Protein AF-A0A7X7PBN6-F1 (afdb_monomer_lite)

Structure (mmCIF, N/CA/C/O backbone):
data_AF-A0A7X7PBN6-F1
#
_entry.id   AF-A0A7X7PBN6-F1
#
loop_
_atom_site.group_PDB
_atom_site.id
_atom_site.type_symbol
_atom_site.label_atom_id
_atom_site.label_alt_id
_atom_site.label_comp_id
_atom_site.label_asym_id
_atom_site.label_entity_id
_atom_site.label_seq_id
_atom_site.pdbx_PDB_ins_code
_atom_site.Cartn_x
_atom_site.Cartn_y
_atom_site.Cartn_z
_atom_site.occupancy
_atom_site.B_iso_or_equiv
_atom_site.auth_seq_id
_atom_site.auth_comp_id
_atom_site.auth_asym_id
_atom_site.auth_atom_id
_atom_site.pdbx_PDB_model_num
ATOM 1 N N . MET A 1 1 ? 7.688 -20.238 -29.592 1.00 56.69 1 MET A N 1
ATOM 2 C CA . MET A 1 1 ? 7.216 -19.720 -28.289 1.00 56.69 1 MET A CA 1
ATOM 3 C C . MET A 1 1 ? 8.358 -18.923 -27.666 1.00 56.69 1 MET A C 1
ATOM 5 O O . MET A 1 1 ? 9.412 -19.496 -27.412 1.00 56.69 1 MET A O 1
ATOM 9 N N . TYR A 1 2 ? 8.212 -17.604 -27.528 1.00 58.00 2 TYR A N 1
ATOM 10 C CA . TYR A 1 2 ? 9.258 -16.719 -27.004 1.00 58.00 2 TYR A CA 1
ATOM 11 C C . TYR A 1 2 ? 9.464 -16.986 -25.501 1.00 58.00 2 TYR A C 1
ATOM 13 O O . TYR A 1 2 ? 8.771 -16.410 -24.676 1.00 58.00 2 TYR A O 1
ATOM 21 N N . ARG A 1 3 ? 10.365 -17.898 -25.114 1.00 55.12 3 ARG A N 1
ATOM 22 C CA . ARG A 1 3 ? 10.609 -18.212 -23.691 1.00 55.12 3 ARG A CA 1
ATOM 23 C C . ARG A 1 3 ? 11.838 -17.472 -23.164 1.00 55.12 3 ARG A C 1
ATOM 25 O O . ARG A 1 3 ? 12.965 -17.792 -23.542 1.00 55.12 3 ARG A O 1
ATOM 32 N N . GLY A 1 4 ? 11.616 -16.464 -22.323 1.00 57.72 4 GLY A N 1
ATOM 33 C CA . GLY A 1 4 ? 12.654 -15.743 -21.578 1.00 57.72 4 GLY A CA 1
ATOM 34 C C . GLY A 1 4 ? 12.872 -16.306 -20.168 1.00 57.72 4 GLY A C 1
ATOM 35 O O . GLY A 1 4 ? 12.091 -17.133 -19.700 1.00 57.72 4 GLY A O 1
ATOM 36 N N . THR A 1 5 ? 13.930 -15.875 -19.479 1.00 57.75 5 THR A N 1
ATOM 37 C CA . THR A 1 5 ? 14.153 -16.210 -18.062 1.00 57.75 5 THR A CA 1
ATOM 38 C C . THR A 1 5 ? 13.205 -15.398 -17.176 1.00 57.75 5 THR A C 1
ATOM 40 O O . THR A 1 5 ? 13.034 -14.195 -17.369 1.00 57.75 5 THR A O 1
ATOM 43 N N . GLY A 1 6 ? 12.543 -16.058 -16.219 1.00 65.00 6 GLY A N 1
ATOM 44 C CA . GLY A 1 6 ? 11.626 -15.394 -15.281 1.00 65.00 6 GLY A CA 1
ATOM 45 C C . GLY A 1 6 ? 10.444 -14.664 -15.939 1.00 65.00 6 GLY A C 1
ATOM 46 O O . GLY A 1 6 ? 9.984 -13.661 -15.403 1.00 65.00 6 GLY A O 1
ATOM 47 N N . GLY A 1 7 ? 9.998 -15.110 -17.121 1.00 82.75 7 GLY A N 1
ATOM 48 C CA . GLY A 1 7 ? 8.877 -14.506 -17.857 1.00 82.75 7 GLY A CA 1
ATOM 49 C C . GLY A 1 7 ? 9.213 -13.226 -18.638 1.00 82.75 7 GLY A C 1
ATOM 50 O O . GLY A 1 7 ? 8.333 -12.662 -19.284 1.00 82.75 7 GLY A O 1
ATOM 51 N N . ILE A 1 8 ? 10.473 -12.766 -18.627 1.00 91.81 8 ILE A N 1
ATOM 52 C CA . ILE A 1 8 ? 10.907 -11.560 -19.351 1.00 91.81 8 ILE A CA 1
ATOM 53 C C . ILE A 1 8 ? 11.675 -11.945 -20.614 1.00 91.81 8 ILE A C 1
ATOM 55 O O . ILE A 1 8 ? 12.731 -12.573 -20.565 1.00 91.81 8 ILE A O 1
ATOM 59 N N . ILE A 1 9 ? 11.187 -11.486 -21.760 1.00 92.75 9 ILE A N 1
ATOM 60 C CA . ILE A 1 9 ? 11.843 -11.588 -23.061 1.00 92.75 9 ILE A CA 1
ATOM 61 C C . ILE A 1 9 ? 12.587 -10.279 -23.319 1.00 92.75 9 ILE A C 1
ATOM 63 O O . ILE A 1 9 ? 11.978 -9.235 -23.577 1.00 92.75 9 ILE A O 1
ATOM 67 N N . ARG A 1 10 ? 13.918 -10.311 -23.261 1.00 92.19 10 ARG A N 1
ATOM 68 C CA . ARG A 1 10 ? 14.738 -9.140 -23.593 1.00 92.19 10 ARG A CA 1
ATOM 69 C C . ARG A 1 10 ? 15.002 -9.077 -25.082 1.00 92.19 10 ARG A C 1
ATOM 71 O O . ARG A 1 10 ? 15.259 -10.093 -25.723 1.00 92.19 10 ARG A O 1
ATOM 78 N N . ARG A 1 11 ? 15.022 -7.857 -25.615 1.00 93.31 11 ARG A N 1
ATOM 79 C CA . ARG A 1 11 ? 15.401 -7.595 -27.004 1.00 93.31 11 ARG A CA 1
ATOM 80 C C . ARG A 1 11 ? 16.789 -8.160 -27.306 1.00 93.31 11 ARG A C 1
ATOM 82 O O . ARG A 1 11 ? 16.927 -8.855 -28.297 1.00 93.31 11 ARG A O 1
ATOM 89 N N . CYS A 1 12 ? 17.789 -7.908 -26.458 1.00 91.69 12 CYS A N 1
ATOM 90 C CA . CYS A 1 12 ? 19.149 -8.420 -26.671 1.00 91.69 12 CYS A CA 1
ATOM 91 C C . CYS A 1 12 ? 19.186 -9.951 -26.786 1.00 91.69 12 CYS A C 1
ATOM 93 O O . CYS A 1 12 ? 19.776 -10.472 -27.727 1.00 91.69 12 CYS A O 1
ATOM 95 N N . ASP A 1 13 ? 18.484 -10.655 -25.898 1.00 91.50 13 ASP A N 1
ATOM 96 C CA . ASP A 1 13 ? 18.474 -12.120 -25.865 1.00 91.50 13 ASP A CA 1
ATOM 97 C C . ASP A 1 13 ? 17.686 -12.700 -27.044 1.00 91.50 13 ASP A C 1
ATOM 99 O O . ASP A 1 13 ? 18.065 -13.720 -27.612 1.00 91.50 13 ASP A O 1
ATOM 103 N N . ALA A 1 14 ? 16.595 -12.040 -27.443 1.00 92.06 14 ALA A N 1
ATOM 104 C CA . ALA A 1 14 ? 15.832 -12.420 -28.625 1.00 92.06 14 ALA A CA 1
ATOM 105 C C . ALA A 1 14 ? 16.664 -12.249 -29.906 1.00 92.06 14 ALA A C 1
ATOM 107 O O . ALA A 1 14 ? 16.711 -13.168 -30.721 1.00 92.06 14 ALA A O 1
ATOM 108 N N . LEU A 1 15 ? 17.374 -11.124 -30.049 1.00 94.19 15 LEU A N 1
ATOM 109 C CA . LEU A 1 15 ? 18.275 -10.893 -31.182 1.00 94.19 15 LEU A CA 1
ATOM 110 C C . LEU A 1 15 ? 19.411 -11.923 -31.219 1.00 94.19 15 LEU A C 1
ATOM 112 O O . LEU A 1 15 ? 19.692 -12.490 -32.271 1.00 94.19 15 LEU A O 1
ATOM 116 N N . ALA A 1 16 ? 20.013 -12.230 -30.066 1.00 92.88 16 ALA A N 1
ATOM 117 C CA . ALA A 1 16 ? 21.055 -13.253 -29.957 1.00 92.88 16 ALA A CA 1
ATOM 118 C C . ALA A 1 16 ? 20.558 -14.663 -30.332 1.00 92.88 16 ALA A C 1
ATOM 120 O O . ALA A 1 16 ? 21.345 -15.509 -30.745 1.00 92.88 16 ALA A O 1
ATOM 121 N N . ARG A 1 17 ? 19.248 -14.914 -30.221 1.00 92.38 17 ARG A N 1
ATOM 122 C CA . ARG A 1 17 ? 18.588 -16.168 -30.620 1.00 92.38 17 ARG A CA 1
ATOM 123 C C . ARG A 1 17 ? 18.069 -16.160 -32.063 1.00 92.38 17 ARG A C 1
ATOM 125 O O . ARG A 1 17 ? 17.370 -17.093 -32.447 1.00 92.38 17 ARG A O 1
ATOM 132 N N . GLY A 1 18 ? 18.389 -15.133 -32.852 1.00 93.62 18 GLY A N 1
ATOM 133 C CA . GLY A 1 18 ? 18.052 -15.053 -34.275 1.00 93.62 18 GLY A CA 1
ATOM 134 C C . GLY A 1 18 ? 16.695 -14.424 -34.593 1.00 93.62 18 GLY A C 1
ATOM 135 O O . GLY A 1 18 ? 16.330 -14.362 -35.763 1.00 93.62 18 GLY A O 1
ATOM 136 N N . TYR A 1 19 ? 15.961 -13.920 -33.596 1.00 93.75 19 TYR A N 1
ATOM 137 C CA . TYR A 1 19 ? 14.786 -13.088 -33.864 1.00 93.75 19 TYR A CA 1
ATOM 138 C C . TYR A 1 19 ? 15.218 -11.698 -34.335 1.00 93.75 19 TYR A C 1
ATOM 140 O O . TYR A 1 19 ? 16.240 -11.170 -33.911 1.00 93.75 19 TYR A O 1
ATOM 148 N N . SER A 1 20 ? 14.408 -11.067 -35.173 1.00 95.12 20 SER A N 1
ATOM 149 C CA . SER A 1 20 ? 14.596 -9.700 -35.654 1.00 95.12 20 SER A CA 1
ATOM 150 C C . SER A 1 20 ? 13.713 -8.695 -34.912 1.00 95.12 20 SER A C 1
ATOM 152 O O . SER A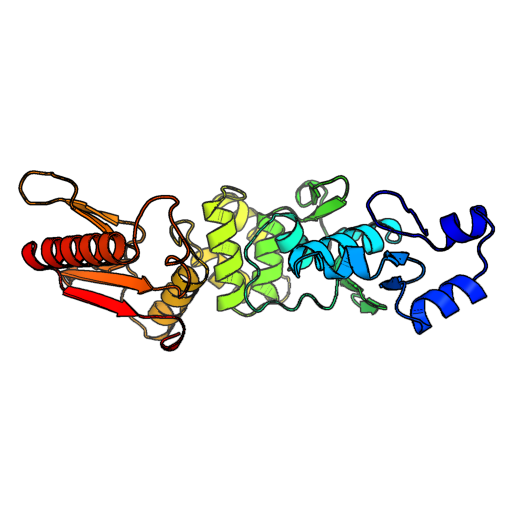 1 20 ? 12.646 -9.022 -34.386 1.00 95.12 20 SER A O 1
ATOM 154 N N . ASP A 1 21 ? 14.096 -7.417 -34.947 1.00 94.94 21 ASP A N 1
ATOM 155 C CA . ASP A 1 21 ? 13.243 -6.330 -34.451 1.00 94.94 21 ASP A CA 1
ATOM 156 C C . ASP A 1 21 ? 11.874 -6.302 -35.135 1.00 94.94 21 ASP A C 1
ATOM 158 O O . ASP A 1 21 ? 10.861 -6.049 -34.484 1.00 94.94 21 ASP A O 1
ATOM 162 N N . LYS A 1 22 ? 11.817 -6.607 -36.439 1.00 96.12 22 LYS A N 1
ATOM 163 C CA . LYS A 1 22 ? 10.559 -6.677 -37.196 1.00 96.12 22 LYS A CA 1
ATOM 164 C C . LYS A 1 22 ? 9.619 -7.737 -36.627 1.00 96.12 22 LYS A C 1
ATOM 166 O O . LYS A 1 22 ? 8.421 -7.481 -36.525 1.00 96.12 22 LYS A O 1
ATOM 171 N N . GLU A 1 23 ? 10.143 -8.893 -36.226 1.00 95.00 23 GLU A N 1
ATOM 172 C CA . GLU A 1 23 ? 9.350 -9.953 -35.598 1.00 95.00 23 GLU A CA 1
ATOM 173 C C . GLU A 1 23 ? 8.871 -9.558 -34.204 1.00 95.00 23 GLU A C 1
ATOM 175 O O . GLU A 1 23 ? 7.698 -9.761 -33.903 1.00 95.00 23 GLU A O 1
ATOM 180 N N . LEU A 1 24 ? 9.717 -8.923 -33.385 1.00 93.88 24 LEU A N 1
ATOM 181 C CA . LEU A 1 24 ? 9.309 -8.419 -32.067 1.00 93.88 24 LEU A CA 1
ATOM 182 C C . LEU A 1 24 ? 8.232 -7.329 -32.188 1.00 93.88 24 LEU A C 1
ATOM 184 O O . LEU A 1 24 ? 7.243 -7.334 -31.454 1.00 93.88 24 LEU A O 1
ATOM 188 N N . HIS A 1 25 ? 8.382 -6.410 -33.145 1.00 94.12 25 HIS A N 1
ATOM 189 C CA . HIS A 1 25 ? 7.376 -5.393 -33.443 1.00 94.12 25 HIS A CA 1
ATOM 190 C C . HIS A 1 25 ? 6.074 -6.000 -33.973 1.00 94.12 25 HIS A C 1
ATOM 192 O O . HIS A 1 25 ? 4.995 -5.536 -33.598 1.00 94.12 25 HIS A O 1
ATOM 198 N N . ARG A 1 26 ? 6.152 -7.033 -34.825 1.00 95.88 26 ARG A N 1
ATOM 199 C CA . ARG A 1 26 ? 4.978 -7.771 -35.306 1.00 95.88 26 ARG A CA 1
ATOM 200 C C . ARG A 1 26 ? 4.259 -8.458 -34.149 1.00 95.88 26 ARG A C 1
ATOM 202 O O . ARG A 1 26 ? 3.072 -8.217 -33.991 1.00 95.88 26 ARG A O 1
ATOM 209 N N . ALA A 1 27 ? 4.974 -9.211 -33.316 1.00 94.19 27 ALA A N 1
ATOM 210 C CA . ALA A 1 27 ? 4.411 -9.914 -32.164 1.00 94.19 27 ALA A CA 1
ATOM 211 C C . ALA A 1 27 ? 3.712 -8.950 -31.186 1.00 94.19 27 ALA A C 1
ATOM 213 O O . ALA A 1 27 ? 2.623 -9.231 -30.703 1.00 94.19 27 ALA A O 1
ATOM 214 N N . ARG A 1 28 ? 4.265 -7.748 -30.968 1.00 95.00 28 ARG A N 1
ATOM 215 C CA . ARG A 1 28 ? 3.579 -6.698 -30.194 1.00 95.00 28 ARG A CA 1
ATOM 216 C C . ARG A 1 28 ? 2.313 -6.170 -30.860 1.00 95.00 28 ARG A C 1
ATOM 218 O O . ARG A 1 28 ? 1.327 -5.942 -30.172 1.00 95.00 28 ARG A O 1
ATOM 225 N N . ARG A 1 29 ? 2.339 -5.925 -32.176 1.00 95.44 29 ARG A N 1
ATOM 226 C CA . ARG A 1 29 ? 1.152 -5.454 -32.914 1.00 95.44 29 ARG A CA 1
ATOM 227 C C . ARG A 1 29 ? 0.043 -6.500 -32.957 1.00 95.44 29 ARG A C 1
ATOM 229 O O . ARG A 1 29 ? -1.119 -6.122 -32.924 1.00 95.44 29 ARG A O 1
ATOM 236 N N . CYS A 1 30 ? 0.406 -7.776 -33.046 1.00 95.56 30 CYS A N 1
ATOM 237 C CA . CYS A 1 30 ? -0.530 -8.897 -33.048 1.00 95.56 30 CYS A CA 1
ATOM 238 C C . CYS A 1 30 ? -1.054 -9.244 -31.647 1.00 95.56 30 CYS A C 1
ATOM 240 O O . CYS A 1 30 ? -1.988 -10.025 -31.545 1.00 95.56 30 CYS A O 1
ATOM 242 N N . GLY A 1 31 ? -0.495 -8.646 -30.590 1.00 93.62 31 GLY A N 1
ATOM 243 C CA . GLY A 1 31 ? -0.926 -8.881 -29.214 1.00 93.62 31 GLY A CA 1
ATOM 244 C C . GLY A 1 31 ? -0.251 -10.069 -28.531 1.00 93.62 31 GLY A C 1
ATOM 245 O O . GLY A 1 31 ? -0.569 -10.325 -27.384 1.00 93.62 31 GLY A O 1
ATOM 246 N N . ASP A 1 32 ? 0.716 -10.740 -29.164 1.00 94.50 32 ASP A N 1
ATOM 247 C CA . ASP A 1 32 ? 1.442 -11.875 -28.570 1.00 94.50 32 ASP A CA 1
ATOM 248 C C . ASP A 1 32 ? 2.423 -11.434 -27.470 1.00 94.50 32 ASP A C 1
ATOM 250 O O . ASP A 1 32 ? 2.772 -12.208 -26.576 1.00 94.50 32 ASP A O 1
ATOM 254 N N . LEU A 1 33 ? 2.911 -10.189 -27.552 1.00 95.50 33 LEU A N 1
ATOM 255 C CA . LEU A 1 33 ? 3.860 -9.605 -26.603 1.00 95.50 33 LEU A CA 1
ATOM 256 C C . LEU A 1 33 ? 3.365 -8.280 -26.026 1.00 95.50 33 LEU A C 1
ATOM 258 O O . LEU A 1 33 ? 3.019 -7.350 -26.758 1.00 95.50 33 LEU A O 1
ATOM 262 N N . VAL A 1 34 ? 3.490 -8.135 -24.708 1.00 94.94 34 VAL A N 1
ATOM 263 C CA . VAL A 1 34 ? 3.264 -6.877 -23.987 1.00 94.94 34 VAL A CA 1
ATOM 264 C C . VAL A 1 34 ? 4.602 -6.220 -23.655 1.00 94.94 34 VAL A C 1
ATOM 266 O O . VAL A 1 34 ? 5.571 -6.873 -23.272 1.00 94.94 34 VAL A O 1
ATOM 269 N N . SER A 1 35 ? 4.672 -4.894 -23.800 1.00 93.56 35 SER A N 1
ATOM 270 C CA . SER A 1 35 ? 5.858 -4.117 -23.429 1.00 93.56 35 SER A CA 1
ATOM 271 C C . SER A 1 35 ? 5.931 -3.904 -21.921 1.00 93.56 35 SER A C 1
ATOM 273 O O . SER A 1 35 ? 5.070 -3.243 -21.343 1.00 93.56 35 SER A O 1
ATOM 275 N N . LEU A 1 36 ? 7.025 -4.357 -21.311 1.00 92.62 36 LEU A N 1
ATOM 276 C CA . LEU A 1 36 ? 7.369 -4.055 -19.918 1.00 92.62 36 LEU A CA 1
ATOM 277 C C . LEU A 1 36 ? 8.173 -2.747 -19.803 1.00 92.62 36 LEU A C 1
ATOM 279 O O . LEU A 1 36 ? 8.193 -2.110 -18.756 1.00 92.62 36 LEU A O 1
ATOM 283 N N . GLY A 1 37 ? 8.812 -2.326 -20.898 1.00 89.06 37 GLY A N 1
ATOM 284 C CA . GLY A 1 37 ? 9.598 -1.099 -21.027 1.00 89.06 37 GLY A CA 1
ATOM 285 C C . GLY A 1 37 ? 10.589 -1.210 -22.195 1.00 89.06 37 GLY A C 1
ATOM 286 O O . GLY A 1 37 ? 10.572 -2.217 -22.903 1.00 89.06 37 GLY A O 1
ATOM 287 N N . PRO A 1 38 ? 11.468 -0.217 -22.408 1.00 87.06 38 PRO A N 1
ATOM 288 C CA . PRO A 1 38 ? 12.459 -0.223 -23.489 1.00 87.06 38 PRO A CA 1
ATOM 289 C C . PRO A 1 38 ? 13.230 -1.548 -23.664 1.00 87.06 38 PRO A C 1
ATOM 291 O O . PRO A 1 38 ? 14.094 -1.908 -22.867 1.00 87.06 38 PRO A O 1
ATOM 294 N N . GLY A 1 39 ? 12.927 -2.294 -24.727 1.00 90.56 39 GLY A N 1
ATOM 295 C CA . GLY A 1 39 ? 13.612 -3.553 -25.037 1.00 90.56 39 GLY A CA 1
ATOM 296 C C . GLY A 1 39 ? 13.316 -4.721 -24.086 1.00 90.56 39 GLY A C 1
ATOM 297 O O . GLY A 1 39 ? 14.081 -5.683 -24.087 1.00 90.56 39 GLY A O 1
ATOM 298 N N . ALA A 1 40 ? 12.241 -4.660 -23.296 1.00 93.38 40 ALA A N 1
ATOM 299 C CA . ALA A 1 40 ? 11.793 -5.752 -22.434 1.00 93.38 40 ALA A CA 1
ATOM 300 C C . ALA A 1 40 ? 10.305 -6.051 -22.657 1.00 93.38 40 ALA A C 1
ATOM 302 O O . ALA A 1 40 ? 9.465 -5.144 -22.642 1.00 93.38 40 ALA A O 1
ATOM 303 N N . TYR A 1 41 ? 9.992 -7.331 -22.834 1.00 94.94 41 TYR A N 1
ATOM 304 C CA . TYR A 1 41 ? 8.669 -7.825 -23.199 1.00 94.94 41 TYR A CA 1
ATOM 305 C C . TYR A 1 41 ? 8.259 -9.009 -22.321 1.00 94.94 41 TYR A C 1
ATOM 307 O O . TYR A 1 41 ? 9.114 -9.663 -21.731 1.00 94.94 41 TYR A O 1
ATOM 315 N N . ALA A 1 42 ? 6.965 -9.296 -22.267 1.00 95.62 42 ALA A N 1
ATOM 316 C CA . ALA A 1 42 ? 6.404 -10.536 -21.735 1.00 95.62 42 ALA A CA 1
ATOM 317 C C . ALA A 1 42 ? 5.447 -11.135 -22.767 1.00 95.62 42 ALA A C 1
ATOM 319 O O . ALA A 1 42 ? 4.888 -10.387 -23.575 1.00 95.62 42 ALA A O 1
ATOM 320 N N . ALA A 1 43 ? 5.250 -12.454 -22.732 1.00 94.75 43 ALA A N 1
ATOM 321 C CA . ALA A 1 43 ? 4.134 -13.073 -23.440 1.00 94.75 43 ALA A CA 1
ATOM 322 C C . ALA A 1 43 ? 2.817 -12.508 -22.890 1.00 94.75 43 ALA A C 1
ATOM 324 O O . ALA A 1 43 ? 2.686 -12.318 -21.680 1.00 94.75 43 ALA A O 1
ATOM 325 N N . ALA A 1 44 ? 1.879 -12.174 -23.772 1.00 94.44 44 ALA A N 1
ATOM 326 C CA . ALA A 1 44 ? 0.657 -11.489 -23.366 1.00 94.44 44 ALA A CA 1
ATOM 327 C C . ALA A 1 44 ? -0.230 -12.345 -22.460 1.00 94.44 44 ALA A C 1
ATOM 329 O O . ALA A 1 44 ? -0.712 -11.828 -21.457 1.00 94.44 44 ALA A O 1
ATOM 330 N N . ASP A 1 45 ? -0.362 -13.638 -22.757 1.00 93.00 45 ASP A N 1
ATOM 331 C CA . ASP A 1 45 ? -1.152 -14.572 -21.948 1.00 93.00 45 ASP A CA 1
ATOM 332 C C . ASP A 1 45 ? -0.573 -14.713 -20.535 1.00 93.00 45 ASP A C 1
ATOM 334 O O . ASP A 1 45 ? -1.290 -14.539 -19.551 1.00 93.00 45 ASP A O 1
ATOM 338 N N . ASP A 1 46 ? 0.745 -14.919 -20.426 1.00 93.44 46 ASP A N 1
ATOM 339 C CA . ASP A 1 46 ? 1.442 -14.998 -19.136 1.00 93.44 46 ASP A CA 1
ATOM 340 C C . ASP A 1 46 ? 1.289 -13.693 -18.342 1.00 93.44 46 ASP A C 1
ATOM 342 O O . ASP A 1 46 ? 1.112 -13.709 -17.128 1.00 93.44 46 ASP A O 1
ATOM 346 N N . PHE A 1 47 ? 1.353 -12.545 -19.024 1.00 94.38 47 PHE A N 1
ATOM 347 C CA . PHE A 1 47 ? 1.195 -11.237 -18.394 1.00 94.38 47 PHE A CA 1
ATOM 348 C C . PHE A 1 47 ? -0.239 -11.000 -17.907 1.00 94.38 47 PHE A C 1
ATOM 350 O O . PHE A 1 47 ? -0.436 -10.467 -16.818 1.00 94.38 47 PHE A O 1
ATOM 357 N N . ALA A 1 48 ? -1.232 -11.383 -18.709 1.00 93.94 48 ALA A N 1
ATOM 358 C CA . ALA A 1 48 ? -2.647 -11.221 -18.400 1.00 93.94 48 ALA A CA 1
ATOM 359 C C . ALA A 1 48 ? -3.120 -12.174 -17.293 1.00 93.94 48 ALA A C 1
ATOM 361 O O . ALA A 1 48 ? -4.043 -11.833 -16.559 1.00 93.94 48 ALA A O 1
ATOM 362 N N . ALA A 1 49 ? -2.471 -13.332 -17.145 1.00 94.31 49 ALA A N 1
ATOM 363 C CA . ALA A 1 49 ? -2.732 -14.274 -16.059 1.00 94.31 49 ALA A CA 1
ATOM 364 C C . ALA A 1 49 ? -2.271 -13.762 -14.679 1.00 94.31 49 ALA A C 1
ATOM 366 O O . ALA A 1 49 ? -2.682 -14.308 -13.656 1.00 94.31 49 ALA A O 1
ATOM 367 N N . LEU A 1 50 ? -1.420 -12.730 -14.632 1.00 94.75 50 LEU A N 1
ATOM 368 C CA . LEU A 1 50 ? -0.986 -12.098 -13.388 1.00 94.75 50 LEU A CA 1
ATOM 369 C C . LEU A 1 50 ? -2.010 -11.066 -12.911 1.00 94.75 50 LEU A C 1
ATOM 371 O O . LEU A 1 50 ? -2.546 -10.281 -13.699 1.00 94.75 50 LEU A O 1
ATOM 375 N N . ASP A 1 51 ? -2.181 -10.994 -11.595 1.00 94.38 51 ASP A N 1
ATOM 376 C CA . ASP A 1 51 ? -2.867 -9.883 -10.947 1.00 94.38 51 ASP A CA 1
ATOM 377 C C . ASP A 1 51 ? -2.092 -8.563 -11.124 1.00 94.38 51 ASP A C 1
ATOM 379 O O . ASP A 1 51 ? -0.942 -8.516 -11.581 1.00 94.38 51 ASP A O 1
ATOM 383 N N . THR A 1 52 ? -2.715 -7.447 -10.745 1.00 94.56 52 THR A N 1
ATOM 384 C CA . THR A 1 52 ? -2.117 -6.113 -10.898 1.00 94.56 52 THR A CA 1
ATOM 385 C C . THR A 1 52 ? -0.745 -6.010 -10.215 1.00 94.56 52 THR A C 1
ATOM 387 O O . THR A 1 52 ? 0.161 -5.354 -10.741 1.00 94.56 52 THR A O 1
ATOM 390 N N . TYR A 1 53 ? -0.555 -6.680 -9.074 1.00 95.81 53 TYR A N 1
ATOM 391 C CA . TYR A 1 53 ? 0.711 -6.673 -8.338 1.00 95.81 53 TYR A CA 1
ATOM 392 C C . TYR A 1 53 ? 1.776 -7.515 -9.044 1.00 95.81 53 TYR A C 1
ATOM 394 O O . TYR A 1 53 ? 2.895 -7.038 -9.228 1.00 95.81 53 TYR A O 1
ATOM 402 N N . GLY A 1 54 ? 1.445 -8.714 -9.522 1.00 95.62 54 GLY A N 1
ATOM 403 C CA . GLY A 1 54 ? 2.330 -9.562 -10.319 1.00 95.62 54 GLY A CA 1
ATOM 404 C C . GLY A 1 54 ? 2.775 -8.880 -11.612 1.00 95.62 54 GLY A C 1
ATOM 405 O O . GLY A 1 54 ? 3.972 -8.834 -11.914 1.00 95.62 54 GLY A O 1
ATOM 406 N N . GLN A 1 55 ? 1.843 -8.244 -12.323 1.00 95.75 55 GLN A N 1
ATOM 407 C CA . GLN A 1 55 ? 2.144 -7.422 -13.497 1.00 95.75 55 GLN A CA 1
ATOM 408 C C . GLN A 1 55 ? 3.124 -6.289 -13.167 1.00 95.75 55 GLN A C 1
ATOM 410 O O . GLN A 1 55 ? 4.061 -6.018 -13.928 1.00 95.75 55 GLN A O 1
ATOM 415 N N . HIS A 1 56 ? 2.929 -5.613 -12.032 1.00 97.00 56 HIS A N 1
ATOM 416 C CA . HIS A 1 56 ? 3.814 -4.540 -11.590 1.00 97.00 56 HIS A CA 1
ATOM 417 C C . HIS A 1 56 ? 5.203 -5.062 -11.187 1.00 97.00 56 HIS A C 1
ATOM 419 O O . HIS A 1 56 ? 6.205 -4.509 -11.641 1.00 97.00 56 HIS A O 1
ATOM 425 N N . ARG A 1 57 ? 5.295 -6.170 -10.438 1.00 96.62 57 ARG A N 1
ATOM 426 C CA . ARG A 1 57 ? 6.569 -6.833 -10.088 1.00 96.62 57 ARG A CA 1
ATOM 427 C C . ARG A 1 57 ? 7.362 -7.229 -11.332 1.00 96.62 57 ARG A C 1
ATOM 429 O O . ARG A 1 57 ? 8.577 -7.039 -11.382 1.00 96.62 57 ARG A O 1
ATOM 436 N N . LEU A 1 58 ? 6.688 -7.713 -12.375 1.00 94.94 58 LEU A N 1
ATOM 437 C CA . LEU A 1 58 ? 7.344 -8.060 -13.634 1.00 94.94 58 LEU A CA 1
ATOM 438 C C . LEU A 1 58 ? 7.909 -6.819 -14.353 1.00 94.94 58 LEU A C 1
ATOM 440 O O . LEU A 1 58 ? 9.032 -6.851 -14.864 1.00 94.94 58 LEU A O 1
ATOM 444 N N . ARG A 1 59 ? 7.185 -5.690 -14.325 1.00 95.69 59 ARG A N 1
ATOM 445 C CA . ARG A 1 59 ? 7.693 -4.392 -14.816 1.00 95.69 59 ARG A CA 1
ATOM 446 C C . ARG A 1 59 ? 8.886 -3.894 -13.993 1.00 95.69 59 ARG A C 1
ATOM 448 O O . ARG A 1 59 ? 9.851 -3.410 -14.582 1.00 95.69 59 ARG A O 1
ATOM 455 N N . VAL A 1 60 ? 8.857 -4.051 -12.668 1.00 96.25 60 VAL A N 1
ATOM 456 C CA . VAL A 1 60 ? 9.975 -3.714 -11.767 1.00 96.25 60 VAL A CA 1
ATOM 457 C C . VAL A 1 60 ? 11.228 -4.508 -12.147 1.00 96.25 60 VAL A C 1
ATOM 459 O O . VAL A 1 60 ? 12.270 -3.911 -12.422 1.00 96.25 60 VAL A O 1
ATOM 462 N N . LYS A 1 61 ? 11.115 -5.839 -12.266 1.00 93.88 61 LYS A N 1
ATOM 463 C CA . LYS A 1 61 ? 12.226 -6.727 -12.663 1.00 93.88 61 LYS A CA 1
ATOM 464 C C . LYS A 1 61 ? 12.812 -6.342 -14.030 1.00 93.88 61 LYS A C 1
ATOM 466 O O . LYS A 1 61 ? 14.030 -6.394 -14.216 1.00 93.88 61 LYS A O 1
ATOM 471 N N . ALA A 1 62 ? 11.975 -5.903 -14.974 1.00 92.69 62 ALA A N 1
ATOM 472 C CA . ALA A 1 62 ? 12.419 -5.407 -16.279 1.00 92.69 62 ALA A CA 1
ATOM 473 C C . ALA A 1 62 ? 13.122 -4.036 -16.216 1.00 92.69 62 ALA A C 1
ATOM 475 O O . ALA A 1 62 ? 14.046 -3.789 -16.993 1.00 92.69 62 ALA A O 1
ATOM 476 N N . ALA A 1 63 ? 12.688 -3.137 -15.328 1.00 93.38 63 ALA A N 1
ATOM 477 C CA . ALA A 1 63 ? 13.267 -1.802 -15.174 1.00 93.38 63 ALA A CA 1
ATOM 478 C C . ALA A 1 63 ? 14.649 -1.846 -14.504 1.00 93.38 63 ALA A C 1
ATOM 480 O O . ALA A 1 63 ? 15.598 -1.268 -15.032 1.00 93.38 63 ALA A O 1
ATOM 481 N N . VAL A 1 64 ? 14.773 -2.595 -13.404 1.00 91.62 64 VAL A N 1
ATOM 482 C CA . VAL A 1 64 ? 15.998 -2.713 -12.590 1.00 91.62 64 VAL A CA 1
ATOM 483 C C . VAL A 1 64 ? 17.195 -3.155 -13.423 1.00 91.62 64 VAL A C 1
ATOM 485 O O . VAL A 1 64 ? 18.262 -2.561 -13.335 1.00 91.62 64 VAL A O 1
ATOM 488 N N . HIS A 1 65 ? 17.003 -4.119 -14.323 1.00 84.88 65 HIS A N 1
ATOM 489 C CA . HIS A 1 65 ? 18.069 -4.617 -15.194 1.00 84.88 65 HIS A CA 1
ATOM 490 C C . HIS A 1 65 ? 18.682 -3.577 -16.141 1.00 84.88 65 HIS A C 1
ATOM 492 O O . HIS A 1 65 ? 19.746 -3.831 -16.700 1.00 84.88 65 HIS A O 1
ATOM 498 N N . ARG A 1 66 ? 18.024 -2.433 -16.367 1.00 80.69 66 ARG A N 1
ATOM 499 C CA . ARG A 1 66 ? 18.568 -1.334 -17.182 1.00 80.69 66 ARG A CA 1
ATOM 500 C C . ARG A 1 66 ? 19.112 -0.178 -16.350 1.00 80.69 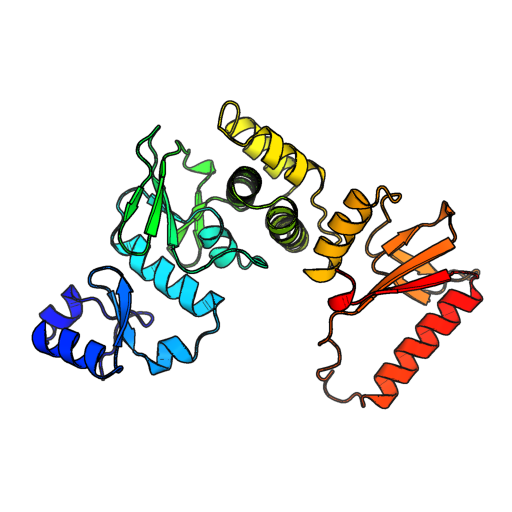66 ARG A C 1
ATOM 502 O O . ARG A 1 66 ? 19.678 0.757 -16.915 1.00 80.69 66 ARG A O 1
ATOM 509 N N . SER A 1 67 ? 18.888 -0.192 -15.044 1.00 80.25 67 SER A N 1
ATOM 510 C CA . SER A 1 67 ? 19.211 0.923 -14.171 1.00 80.25 67 SER A CA 1
ATOM 511 C C . SER A 1 67 ? 20.471 0.617 -13.379 1.00 80.25 67 SER A C 1
ATOM 513 O O . SER A 1 67 ? 20.438 -0.123 -12.404 1.00 80.25 67 SER A O 1
ATOM 515 N N . ASN A 1 68 ? 21.577 1.254 -13.759 1.00 74.19 68 ASN A N 1
ATOM 516 C CA . ASN A 1 68 ? 22.763 1.278 -12.911 1.00 74.19 68 ASN A CA 1
ATOM 517 C C . ASN A 1 68 ? 22.535 2.298 -11.783 1.00 74.19 68 ASN A C 1
ATOM 519 O O . ASN A 1 68 ? 22.148 3.437 -12.049 1.00 74.19 68 ASN A O 1
ATOM 523 N N . ASN A 1 69 ? 22.788 1.899 -10.535 1.00 81.69 69 ASN A N 1
ATOM 524 C CA . ASN A 1 69 ? 22.739 2.759 -9.341 1.00 81.69 69 ASN A CA 1
ATOM 525 C C . ASN A 1 69 ? 21.354 3.344 -8.989 1.00 81.69 69 ASN A C 1
ATOM 527 O O . ASN A 1 69 ? 21.264 4.441 -8.427 1.00 81.69 69 ASN A O 1
ATOM 531 N N . ALA A 1 70 ? 20.275 2.623 -9.302 1.00 92.88 70 ALA A N 1
ATOM 532 C CA . ALA A 1 70 ? 18.932 2.954 -8.834 1.00 92.88 70 ALA A CA 1
ATOM 533 C C . ALA A 1 70 ? 18.365 1.821 -7.974 1.00 92.88 70 ALA A C 1
ATOM 535 O O . ALA A 1 70 ? 18.582 0.648 -8.267 1.00 92.88 70 ALA A O 1
ATOM 536 N N . VAL A 1 71 ? 17.600 2.187 -6.951 1.00 97.25 71 VAL A N 1
ATOM 537 C CA . VAL A 1 71 ? 16.876 1.252 -6.081 1.00 97.25 71 VAL A CA 1
ATOM 538 C C . VAL A 1 71 ? 15.381 1.425 -6.300 1.00 97.25 71 VAL A C 1
ATOM 540 O O . VAL A 1 71 ? 14.915 2.540 -6.528 1.00 97.25 71 VAL A O 1
ATOM 543 N N . VAL A 1 72 ? 14.611 0.345 -6.271 1.00 98.38 72 VAL A N 1
ATOM 544 C CA . VAL A 1 72 ? 13.146 0.420 -6.360 1.00 98.38 72 VAL A CA 1
ATOM 545 C C . VAL A 1 72 ? 12.617 1.100 -5.100 1.00 98.38 72 VAL A C 1
ATOM 547 O O . VAL A 1 72 ? 13.086 0.807 -4.005 1.00 98.38 72 VAL A O 1
ATOM 550 N N . SER A 1 73 ? 11.670 2.025 -5.236 1.00 98.31 73 SER A N 1
ATOM 551 C CA . SER A 1 73 ? 11.196 2.846 -4.115 1.00 98.31 73 SER A CA 1
ATOM 552 C C . SER A 1 73 ? 9.701 3.158 -4.206 1.00 98.31 73 SER A C 1
ATOM 554 O O . SER A 1 73 ? 9.037 2.776 -5.173 1.00 98.31 73 SER A O 1
ATOM 556 N N . HIS A 1 74 ? 9.169 3.866 -3.203 1.00 98.50 74 HIS A N 1
ATOM 557 C CA . HIS A 1 74 ? 7.767 4.309 -3.144 1.00 98.50 74 HIS A CA 1
ATOM 558 C C . HIS A 1 74 ? 6.789 3.135 -3.349 1.00 98.50 74 HIS A C 1
ATOM 560 O O . HIS A 1 74 ? 7.019 2.042 -2.834 1.00 98.50 74 HIS A O 1
ATOM 566 N N . VAL A 1 75 ? 5.712 3.328 -4.119 1.00 98.56 75 VAL A N 1
ATOM 567 C CA . VAL A 1 75 ? 4.692 2.295 -4.350 1.00 98.56 75 VAL A CA 1
ATOM 568 C C . VAL A 1 75 ? 5.280 1.019 -4.961 1.00 98.56 75 VAL A C 1
ATOM 570 O O . VAL A 1 75 ? 4.875 -0.080 -4.596 1.00 98.56 75 VAL A O 1
ATOM 573 N N . SER A 1 76 ? 6.292 1.129 -5.827 1.00 98.69 76 SER A N 1
ATOM 574 C CA . SER A 1 76 ? 6.940 -0.053 -6.397 1.00 98.69 76 SER A CA 1
ATOM 575 C C . SER A 1 76 ? 7.685 -0.863 -5.344 1.00 98.69 76 SER A C 1
ATOM 577 O O . SER A 1 76 ? 7.620 -2.087 -5.383 1.00 98.69 76 SER A O 1
ATOM 579 N N . ALA A 1 77 ? 8.347 -0.212 -4.382 1.00 98.69 77 ALA A N 1
ATOM 580 C CA . ALA A 1 77 ? 8.950 -0.927 -3.260 1.00 98.69 77 ALA A CA 1
ATOM 581 C C . ALA A 1 77 ? 7.879 -1.533 -2.350 1.00 98.69 77 ALA A C 1
ATOM 583 O O . ALA A 1 77 ? 8.026 -2.683 -1.957 1.00 98.69 77 ALA A O 1
ATOM 584 N N . ALA A 1 78 ? 6.777 -0.826 -2.085 1.00 98.75 78 ALA A N 1
ATOM 585 C CA . ALA A 1 78 ? 5.672 -1.364 -1.291 1.00 98.75 78 ALA A CA 1
ATOM 586 C C . ALA A 1 78 ? 5.078 -2.643 -1.915 1.00 98.75 78 ALA A C 1
ATOM 588 O O . ALA A 1 78 ? 4.888 -3.636 -1.218 1.00 98.75 78 ALA A O 1
ATOM 589 N N . VAL A 1 79 ? 4.900 -2.677 -3.242 1.00 98.56 79 VAL A N 1
ATOM 590 C CA . VAL A 1 79 ? 4.486 -3.894 -3.968 1.00 98.56 79 VAL A CA 1
ATOM 591 C C . VAL A 1 79 ? 5.518 -5.022 -3.837 1.00 98.56 79 VAL A C 1
ATOM 593 O O . VAL A 1 79 ? 5.140 -6.190 -3.701 1.00 98.56 79 VAL A O 1
ATOM 596 N N . MET A 1 80 ? 6.816 -4.704 -3.888 1.00 98.56 80 MET A N 1
ATOM 597 C CA . MET A 1 80 ? 7.879 -5.701 -3.703 1.00 98.56 80 MET A CA 1
ATOM 598 C C . MET A 1 80 ? 7.894 -6.265 -2.277 1.00 98.56 80 MET A C 1
ATOM 600 O O . MET A 1 80 ? 8.030 -7.472 -2.129 1.00 98.56 80 MET A O 1
ATOM 604 N N . HIS A 1 81 ? 7.671 -5.430 -1.256 1.00 98.44 81 HIS A N 1
ATOM 605 C CA . HIS A 1 81 ? 7.511 -5.855 0.145 1.00 98.44 81 HIS A CA 1
ATOM 606 C C . HIS A 1 81 ? 6.217 -6.637 0.409 1.00 98.44 81 HIS A C 1
ATOM 608 O O . HIS A 1 81 ? 6.076 -7.246 1.463 1.00 98.44 81 HIS A O 1
ATOM 614 N N . GLY A 1 82 ? 5.274 -6.640 -0.539 1.00 97.44 82 GLY A N 1
ATOM 615 C CA . GLY A 1 82 ? 3.991 -7.328 -0.387 1.00 97.44 82 GLY A CA 1
ATOM 616 C C . GLY A 1 82 ? 2.957 -6.541 0.417 1.00 97.44 82 GLY A C 1
ATOM 617 O O . GLY A 1 82 ? 2.036 -7.143 0.957 1.00 97.44 82 GLY A O 1
ATOM 618 N N . PHE A 1 83 ? 3.096 -5.215 0.495 1.00 98.12 83 PHE A N 1
ATOM 619 C CA . PHE A 1 83 ? 2.137 -4.357 1.187 1.00 98.12 83 PHE A CA 1
ATOM 620 C C . PHE A 1 83 ? 0.870 -4.114 0.363 1.00 98.12 83 PHE A C 1
ATOM 622 O O . PHE A 1 83 ? 0.868 -4.222 -0.867 1.00 98.12 83 PHE A O 1
ATOM 629 N N . ASP A 1 84 ? -0.192 -3.710 1.059 1.00 95.75 84 ASP A N 1
ATOM 630 C CA . ASP A 1 84 ? -1.478 -3.381 0.453 1.00 95.75 84 ASP A CA 1
ATOM 631 C C . ASP A 1 84 ? -1.386 -1.941 -0.038 1.00 95.75 84 ASP A C 1
ATOM 633 O O . ASP A 1 84 ? -1.334 -1.004 0.753 1.00 95.75 84 ASP A O 1
ATOM 637 N N . VAL A 1 85 ? -1.317 -1.757 -1.354 1.00 96.06 85 VAL A N 1
ATOM 638 C CA . VAL A 1 85 ? -1.111 -0.445 -1.990 1.00 96.06 85 VAL A CA 1
ATOM 639 C C . VAL A 1 85 ? -2.422 0.132 -2.520 1.00 96.06 85 VAL A C 1
ATOM 641 O O . VAL A 1 85 ? -2.540 0.472 -3.697 1.00 96.06 85 VAL A O 1
ATOM 644 N N . TRP A 1 86 ? -3.441 0.179 -1.660 1.00 95.75 86 TRP A N 1
ATOM 645 C CA . TRP A 1 86 ? -4.783 0.638 -2.027 1.00 95.75 86 TRP A CA 1
ATOM 646 C C . TRP A 1 86 ? -4.755 2.023 -2.685 1.00 95.75 86 TRP A C 1
ATOM 648 O O . TRP A 1 86 ? -4.084 2.930 -2.204 1.00 95.75 86 TRP A O 1
ATOM 658 N N . ASN A 1 87 ? -5.470 2.146 -3.808 1.00 95.12 87 ASN A N 1
ATOM 659 C CA . ASN A 1 87 ? -5.610 3.352 -4.632 1.00 95.12 87 ASN A CA 1
ATOM 660 C C . ASN A 1 87 ? -4.306 3.978 -5.179 1.00 95.12 87 ASN A C 1
ATOM 662 O O . ASN A 1 87 ? -4.351 4.931 -5.955 1.00 95.12 87 ASN A O 1
ATOM 666 N N . LEU A 1 88 ? -3.136 3.407 -4.881 1.00 96.69 88 LEU A N 1
ATOM 667 C CA . LEU A 1 88 ? -1.875 3.919 -5.397 1.00 96.69 88 LEU A CA 1
ATOM 668 C C . LEU A 1 88 ? -1.683 3.541 -6.878 1.00 96.69 88 LEU A C 1
ATOM 670 O O . LEU A 1 88 ? -1.864 2.382 -7.270 1.00 96.69 88 LEU A O 1
ATOM 674 N N . PRO A 1 89 ? -1.257 4.485 -7.735 1.00 95.06 89 PRO A N 1
ATOM 675 C CA . PRO A 1 89 ? -1.119 4.234 -9.162 1.00 95.06 89 PRO A CA 1
ATOM 676 C C . PRO A 1 89 ? 0.062 3.302 -9.470 1.00 95.06 89 PRO A C 1
ATOM 678 O O . PRO A 1 89 ? 1.217 3.608 -9.185 1.00 95.06 89 PRO A O 1
ATOM 681 N N . LEU A 1 90 ? -0.213 2.194 -10.167 1.00 95.56 90 LEU A N 1
ATOM 682 C CA . LEU A 1 90 ? 0.790 1.184 -10.554 1.00 95.56 90 LEU A CA 1
ATOM 683 C C . LEU A 1 90 ? 1.209 1.245 -12.032 1.00 95.56 90 LEU A C 1
ATOM 685 O O . LEU A 1 90 ? 1.862 0.328 -12.547 1.00 95.56 90 LEU A O 1
ATOM 689 N N . ALA A 1 91 ? 0.840 2.322 -12.731 1.00 91.12 91 ALA A N 1
ATOM 690 C CA . ALA A 1 91 ? 1.118 2.503 -14.156 1.00 91.12 91 ALA A CA 1
ATOM 691 C C . ALA A 1 91 ? 2.621 2.649 -14.469 1.00 91.12 91 ALA A C 1
ATOM 693 O O . ALA A 1 91 ? 3.071 2.192 -15.531 1.00 91.12 91 ALA A O 1
ATOM 694 N N . HIS A 1 92 ? 3.375 3.249 -13.540 1.00 94.25 92 HIS A N 1
ATOM 695 C CA . HIS A 1 92 ? 4.813 3.502 -13.631 1.00 94.25 92 HIS A CA 1
ATOM 696 C C . HIS A 1 92 ? 5.572 2.746 -12.545 1.00 94.25 92 HIS A C 1
ATOM 698 O O . HIS A 1 92 ? 5.097 2.625 -11.423 1.00 94.25 92 HIS A O 1
ATOM 704 N N . VAL A 1 93 ? 6.778 2.285 -12.869 1.00 97.00 93 VAL A N 1
ATOM 705 C CA . VAL A 1 93 ? 7.733 1.797 -11.866 1.00 97.00 93 VAL A CA 1
ATOM 706 C C . VAL A 1 93 ? 8.396 2.996 -11.194 1.00 97.00 93 VAL A C 1
ATOM 708 O O . VAL A 1 93 ? 8.863 3.892 -11.889 1.00 97.00 93 VAL A O 1
ATOM 711 N N . HIS A 1 94 ? 8.493 3.008 -9.872 1.00 97.88 94 HIS A N 1
ATOM 712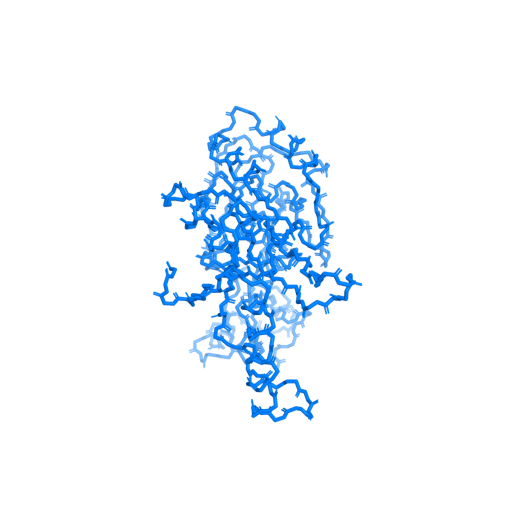 C CA . HIS A 1 94 ? 9.184 4.041 -9.110 1.00 97.88 94 HIS A CA 1
ATOM 713 C C . HIS A 1 94 ? 10.552 3.545 -8.645 1.00 97.88 94 HIS A C 1
ATOM 715 O O . HIS A 1 94 ? 10.687 2.470 -8.057 1.00 97.88 94 HIS A O 1
ATOM 721 N N . MET A 1 95 ? 11.579 4.342 -8.922 1.00 97.50 95 MET A N 1
ATOM 722 C CA . MET A 1 95 ? 12.950 4.068 -8.508 1.00 97.50 95 MET A CA 1
ATOM 723 C C . MET A 1 95 ? 13.595 5.340 -7.971 1.00 97.50 95 MET A C 1
ATOM 725 O O . MET A 1 95 ? 13.307 6.431 -8.453 1.00 97.50 95 MET A O 1
ATOM 729 N N . THR A 1 96 ? 14.501 5.216 -7.010 1.00 96.50 96 THR A N 1
ATOM 730 C CA . THR A 1 96 ? 15.324 6.316 -6.505 1.00 96.50 96 THR A CA 1
ATOM 731 C C . THR A 1 96 ? 16.755 6.145 -6.994 1.00 96.50 96 THR A C 1
ATOM 733 O O . THR A 1 96 ? 17.353 5.084 -6.835 1.00 96.50 96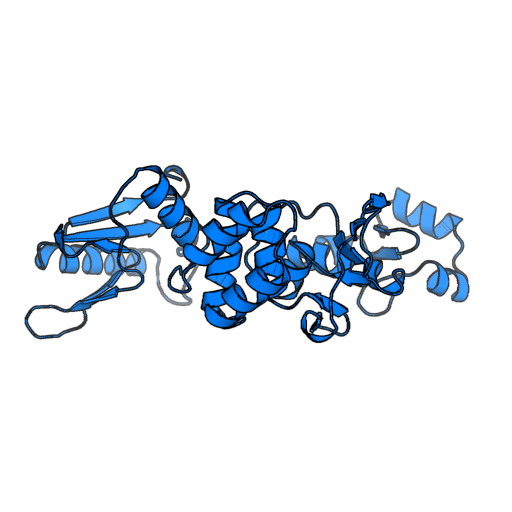 THR A O 1
ATOM 736 N N . VAL A 1 97 ? 17.319 7.201 -7.573 1.00 94.50 97 VAL A N 1
ATOM 737 C CA . VAL A 1 97 ? 18.746 7.299 -7.902 1.00 94.50 97 VAL A CA 1
ATOM 738 C C . VAL A 1 97 ? 19.477 8.100 -6.831 1.00 94.50 97 VAL A C 1
ATOM 740 O O . VAL A 1 97 ? 18.958 9.114 -6.350 1.00 94.50 97 VAL A O 1
ATOM 743 N N . ASN A 1 98 ? 20.685 7.656 -6.474 1.00 92.50 98 ASN A N 1
ATOM 744 C CA . ASN A 1 98 ? 21.467 8.225 -5.374 1.00 92.50 98 ASN A CA 1
ATOM 745 C C . ASN A 1 98 ? 22.129 9.558 -5.768 1.00 92.50 98 ASN A C 1
ATOM 747 O O . ASN A 1 98 ? 23.322 9.625 -6.058 1.00 92.50 98 ASN A O 1
ATOM 751 N N . ARG A 1 99 ? 21.332 10.625 -5.859 1.00 89.06 99 ARG A N 1
ATOM 752 C CA . ARG A 1 99 ? 21.789 11.987 -6.180 1.00 89.06 99 ARG A CA 1
ATOM 753 C C . ARG A 1 99 ? 20.852 13.037 -5.595 1.00 89.06 99 ARG A C 1
ATOM 755 O O . ARG A 1 99 ? 19.691 12.753 -5.318 1.00 89.06 99 ARG A O 1
ATOM 762 N N . ALA A 1 100 ? 21.347 14.264 -5.449 1.00 84.38 100 ALA A N 1
ATOM 763 C CA . ALA A 1 100 ? 20.619 15.354 -4.799 1.00 84.38 100 ALA A CA 1
ATOM 764 C C . ALA A 1 100 ? 19.425 15.904 -5.606 1.00 84.38 100 ALA A C 1
ATOM 766 O O . ALA A 1 100 ? 18.475 16.408 -5.013 1.00 84.38 100 ALA A O 1
ATOM 767 N N . SER A 1 101 ? 19.456 15.840 -6.942 1.00 84.88 101 SER A N 1
ATOM 768 C CA . SER A 1 101 ? 18.427 16.452 -7.796 1.00 84.88 101 SER A CA 1
ATOM 769 C C . SER A 1 101 ? 18.317 15.794 -9.181 1.00 84.88 101 SER A C 1
ATOM 771 O O . SER A 1 101 ? 19.061 14.868 -9.515 1.00 84.88 101 SER A O 1
ATOM 773 N N . GLY A 1 102 ? 17.356 16.265 -9.988 1.00 81.56 102 GLY A N 1
ATOM 774 C CA . GLY A 1 102 ? 17.190 15.860 -11.388 1.00 81.56 102 GLY A CA 1
ATOM 775 C C . GLY A 1 102 ? 16.276 14.656 -11.615 1.00 81.56 102 GLY A C 1
ATOM 776 O O . GLY A 1 102 ? 16.459 13.946 -12.602 1.00 81.56 102 GLY A O 1
ATOM 777 N N . GLY A 1 103 ? 15.329 14.393 -10.708 1.00 82.38 103 GLY A N 1
ATOM 778 C CA . GLY A 1 103 ? 14.312 13.358 -10.908 1.00 82.38 103 GLY A CA 1
ATOM 779 C C . GLY A 1 103 ? 13.520 13.576 -12.202 1.00 82.38 103 GLY A C 1
ATOM 780 O O . GLY A 1 103 ? 13.304 14.715 -12.610 1.00 82.38 103 GLY A O 1
ATOM 781 N N . ALA A 1 104 ? 13.131 12.490 -12.867 1.00 86.00 104 ALA A N 1
ATOM 782 C CA . ALA A 1 104 ? 12.451 12.548 -14.157 1.00 86.00 104 ALA A CA 1
ATOM 783 C C . ALA A 1 104 ? 11.623 11.287 -14.418 1.00 86.00 104 ALA A C 1
ATOM 785 O O . ALA A 1 104 ? 12.028 10.175 -14.071 1.00 86.00 104 ALA A O 1
ATOM 786 N N . ALA A 1 105 ? 10.496 11.459 -15.103 1.00 85.75 105 ALA A N 1
ATOM 787 C CA . ALA A 1 105 ? 9.810 10.355 -15.754 1.00 85.75 105 ALA A CA 1
ATOM 788 C C . ALA A 1 105 ? 10.533 10.022 -17.064 1.00 85.75 105 ALA A C 1
ATOM 790 O O . ALA A 1 105 ? 10.793 10.905 -17.882 1.00 85.75 105 ALA A O 1
ATOM 791 N N . ARG A 1 106 ? 10.859 8.747 -17.267 1.00 83.94 106 ARG A N 1
ATOM 792 C CA . ARG A 1 106 ? 11.418 8.240 -18.518 1.00 83.94 106 ARG A CA 1
ATOM 793 C C . ARG A 1 106 ? 10.742 6.924 -18.868 1.00 83.94 106 ARG A C 1
ATOM 795 O O . ARG A 1 106 ? 10.796 5.961 -18.103 1.00 83.94 106 ARG A O 1
ATOM 802 N N . ASP A 1 107 ? 10.124 6.887 -20.042 1.00 84.00 107 ASP A N 1
ATOM 803 C CA . ASP A 1 107 ? 9.348 5.746 -20.523 1.00 84.00 107 ASP A CA 1
ATOM 804 C C . ASP A 1 107 ? 8.247 5.348 -19.521 1.00 84.00 107 ASP A C 1
ATOM 806 O O . ASP A 1 107 ? 7.309 6.104 -19.299 1.00 84.00 107 ASP A O 1
ATOM 810 N N . ARG A 1 108 ? 8.357 4.169 -18.898 1.00 87.25 108 ARG A N 1
ATOM 811 C CA . ARG A 1 108 ? 7.407 3.651 -17.898 1.00 87.25 108 ARG A CA 1
ATOM 812 C C . ARG A 1 108 ? 7.972 3.671 -16.475 1.00 87.25 108 ARG A C 1
ATOM 814 O O . ARG A 1 108 ? 7.489 2.938 -15.613 1.00 87.25 108 ARG A O 1
ATOM 821 N N . THR A 1 109 ? 9.003 4.475 -16.234 1.00 93.38 109 THR A N 1
ATOM 822 C CA . THR A 1 109 ? 9.697 4.546 -14.947 1.00 93.38 109 THR A CA 1
ATOM 823 C C . THR A 1 109 ? 9.794 5.991 -14.478 1.00 93.38 109 THR A C 1
ATOM 825 O O . THR A 1 109 ? 10.217 6.874 -15.222 1.00 93.38 109 THR A O 1
ATOM 828 N N . PHE A 1 110 ? 9.416 6.235 -13.230 1.00 94.81 110 PHE A N 1
ATOM 829 C CA . PHE A 1 110 ? 9.635 7.495 -12.546 1.00 94.81 110 PHE A CA 1
ATOM 830 C C . PHE A 1 110 ? 10.893 7.392 -11.682 1.00 94.81 110 PHE A C 1
ATOM 832 O O . PHE A 1 110 ? 10.949 6.594 -10.744 1.00 94.81 110 PHE A O 1
ATOM 839 N N . PHE A 1 111 ? 11.901 8.202 -12.001 1.00 94.69 111 PHE A N 1
ATOM 840 C CA . PHE A 1 111 ? 13.132 8.293 -11.227 1.00 94.69 111 PHE A CA 1
ATOM 841 C C . PHE A 1 111 ? 13.060 9.461 -10.252 1.00 94.69 111 PHE A C 1
ATOM 843 O O . PHE A 1 111 ? 13.079 10.626 -10.646 1.00 94.69 111 PHE A O 1
ATOM 850 N N . HIS A 1 112 ? 13.059 9.142 -8.968 1.00 94.94 112 HIS A N 1
ATOM 851 C CA . HIS A 1 112 ? 13.255 10.088 -7.882 1.00 94.94 112 HIS A CA 1
ATOM 852 C C . HIS A 1 112 ? 14.745 10.352 -7.683 1.00 94.94 112 HIS A C 1
ATOM 854 O O . HIS A 1 112 ? 15.564 9.442 -7.791 1.00 94.94 112 HIS A O 1
ATOM 860 N N . ALA A 1 113 ? 15.110 11.590 -7.370 1.00 92.88 113 ALA A N 1
ATOM 861 C CA . ALA A 1 113 ? 16.475 11.947 -7.002 1.00 92.88 113 ALA A CA 1
ATOM 862 C C . ALA A 1 113 ? 16.516 12.233 -5.506 1.00 92.88 113 ALA A C 1
ATOM 864 O O . ALA A 1 113 ? 15.952 13.223 -5.040 1.00 92.88 113 ALA A O 1
ATOM 865 N N . THR A 1 114 ? 17.113 11.332 -4.736 1.00 91.31 114 THR A N 1
ATOM 866 C CA . THR A 1 114 ? 17.304 11.535 -3.302 1.00 91.31 114 THR A CA 1
ATOM 867 C C . THR A 1 114 ? 18.533 10.756 -2.853 1.00 91.31 114 THR A C 1
ATOM 869 O O . THR A 1 114 ? 18.620 9.571 -3.176 1.00 91.31 114 THR A O 1
ATOM 872 N N . PRO A 1 115 ? 19.465 11.373 -2.103 1.00 91.06 115 PRO A N 1
ATOM 873 C CA . PRO A 1 115 ? 20.568 10.638 -1.514 1.00 91.06 115 PRO A CA 1
ATOM 874 C C . PRO A 1 115 ? 20.063 9.541 -0.575 1.00 91.06 115 PRO A C 1
ATOM 876 O O . PRO A 1 115 ? 19.114 9.749 0.190 1.00 91.06 115 PRO A O 1
ATOM 879 N N . PHE A 1 116 ? 20.697 8.379 -0.637 1.00 92.00 116 PHE A N 1
ATOM 880 C CA . PHE A 1 116 ? 20.442 7.278 0.280 1.00 92.00 116 PHE A CA 1
ATOM 881 C C . PHE A 1 116 ? 21.739 6.551 0.619 1.00 92.00 116 PHE A C 1
ATOM 883 O O . PHE A 1 116 ? 22.683 6.503 -0.176 1.00 92.00 116 PHE A O 1
ATOM 890 N N . SER A 1 117 ? 21.776 5.994 1.820 1.00 92.38 117 SER A N 1
ATOM 891 C CA . SER A 1 117 ? 22.859 5.126 2.274 1.00 92.38 117 SER A CA 1
ATOM 892 C C . SER A 1 117 ? 22.547 3.654 1.971 1.00 92.38 117 SER A C 1
ATOM 894 O O . SER A 1 117 ? 21.379 3.305 1.784 1.00 92.38 117 SER A O 1
ATOM 896 N N . PRO A 1 118 ? 23.552 2.759 1.971 1.00 93.31 118 PRO A N 1
ATOM 897 C CA . PRO A 1 118 ? 23.313 1.318 1.866 1.00 93.31 118 PRO A CA 1
ATOM 898 C C . PRO A 1 118 ? 22.371 0.761 2.945 1.00 93.31 118 PRO A C 1
ATOM 900 O O . PRO A 1 118 ? 21.664 -0.200 2.681 1.00 93.31 118 PRO A O 1
ATOM 903 N N . ALA A 1 119 ? 22.304 1.386 4.128 1.00 93.88 119 ALA A N 1
ATOM 904 C CA . ALA A 1 119 ? 21.407 0.975 5.212 1.00 93.88 119 ALA A CA 1
ATOM 905 C C . ALA A 1 119 ? 19.915 1.226 4.907 1.00 93.88 119 ALA A C 1
ATOM 907 O O . ALA A 1 119 ? 19.042 0.678 5.571 1.00 93.88 119 ALA A O 1
ATOM 908 N N . GLU A 1 120 ? 19.609 2.048 3.901 1.00 95.50 120 GLU A N 1
ATOM 909 C CA . GLU A 1 120 ? 18.240 2.312 3.441 1.00 95.50 120 GLU A CA 1
ATOM 910 C C . GLU A 1 120 ? 17.827 1.396 2.278 1.00 95.50 120 GLU A C 1
ATOM 912 O O . GLU A 1 120 ? 16.749 1.578 1.704 1.00 95.50 120 GLU A O 1
ATOM 917 N N . VAL A 1 121 ? 18.667 0.415 1.934 1.00 97.00 121 VAL A N 1
ATOM 918 C CA . VAL A 1 121 ? 18.458 -0.535 0.841 1.00 97.00 121 VAL A CA 1
ATOM 919 C C . VAL A 1 121 ? 18.344 -1.952 1.402 1.00 97.00 121 VAL A C 1
ATOM 921 O O . VAL A 1 121 ? 19.150 -2.381 2.220 1.00 97.00 121 VAL A O 1
ATOM 924 N N . ALA A 1 122 ? 17.340 -2.679 0.932 1.00 97.06 122 ALA A N 1
ATOM 925 C CA . ALA A 1 122 ? 17.150 -4.107 1.130 1.00 97.06 122 ALA A CA 1
ATOM 926 C C . ALA A 1 122 ? 17.146 -4.820 -0.233 1.00 97.06 122 ALA A C 1
ATOM 928 O O . ALA A 1 122 ? 17.119 -4.177 -1.287 1.00 97.06 122 ALA A O 1
ATOM 929 N N . GLU A 1 123 ? 17.144 -6.149 -0.223 1.00 96.88 123 GLU A N 1
ATOM 930 C CA . GLU A 1 123 ? 17.037 -6.966 -1.432 1.00 96.88 123 GLU A CA 1
ATOM 931 C C . GLU A 1 123 ? 15.832 -7.907 -1.330 1.00 96.88 123 GLU A C 1
ATOM 933 O O . GLU A 1 123 ? 15.655 -8.585 -0.320 1.00 96.88 123 GLU A O 1
ATOM 938 N N . ILE A 1 124 ? 15.002 -7.942 -2.377 1.00 96.81 124 ILE A N 1
ATOM 939 C CA . ILE A 1 124 ? 13.854 -8.852 -2.503 1.00 96.81 124 ILE A CA 1
ATOM 940 C C . ILE A 1 124 ? 13.904 -9.482 -3.890 1.00 96.81 124 ILE A C 1
ATOM 942 O O . ILE A 1 124 ? 13.912 -8.760 -4.884 1.00 96.81 124 ILE A O 1
ATOM 946 N N . ASP A 1 125 ? 13.932 -10.813 -3.985 1.00 92.44 125 ASP A N 1
ATOM 947 C CA . ASP A 1 125 ? 14.053 -11.544 -5.259 1.00 92.44 125 ASP A CA 1
ATOM 948 C C . ASP A 1 125 ? 15.232 -11.070 -6.143 1.00 92.44 125 ASP A C 1
ATOM 950 O O . ASP A 1 125 ? 15.101 -10.971 -7.369 1.00 92.44 125 ASP A O 1
ATOM 954 N N . GLY A 1 126 ? 16.372 -10.712 -5.541 1.00 92.12 126 GLY A N 1
ATOM 955 C CA . GLY A 1 126 ? 17.526 -10.163 -6.267 1.00 92.12 126 GLY A CA 1
ATOM 956 C C . GLY A 1 126 ? 17.314 -8.743 -6.812 1.00 92.12 126 GLY A C 1
ATOM 957 O O . GLY A 1 126 ? 18.061 -8.291 -7.680 1.00 92.12 126 GLY A O 1
ATOM 958 N N . VAL A 1 127 ? 16.275 -8.039 -6.354 1.00 95.50 127 VAL A N 1
ATOM 959 C CA . VAL A 1 127 ? 15.983 -6.649 -6.712 1.00 95.50 127 VAL A CA 1
ATOM 960 C C . VAL A 1 127 ? 16.340 -5.732 -5.540 1.00 95.50 127 VAL A C 1
ATOM 962 O O . VAL A 1 127 ? 15.795 -5.924 -4.451 1.00 95.50 127 VAL A O 1
ATOM 965 N N . PRO A 1 128 ? 17.182 -4.700 -5.741 1.00 97.12 128 PRO A N 1
ATOM 966 C CA . PRO A 1 128 ? 17.440 -3.707 -4.711 1.00 97.12 128 PRO A CA 1
ATOM 967 C C . PRO A 1 128 ? 16.208 -2.813 -4.529 1.00 97.12 128 PRO A C 1
ATOM 969 O O . PRO A 1 128 ? 15.758 -2.141 -5.464 1.00 97.12 128 PRO A O 1
ATOM 972 N N . VAL A 1 129 ? 15.672 -2.789 -3.315 1.00 98.38 129 VAL A N 1
ATOM 973 C CA . VAL A 1 129 ? 14.481 -2.032 -2.915 1.00 98.38 129 VAL A CA 1
ATOM 974 C C . VAL A 1 129 ? 14.819 -1.132 -1.727 1.00 98.38 129 VAL A C 1
ATOM 976 O O . VAL A 1 129 ? 15.722 -1.436 -0.956 1.00 98.38 129 VAL A O 1
ATOM 979 N N . THR A 1 130 ? 14.109 -0.027 -1.525 1.00 98.56 130 THR A N 1
ATOM 980 C CA . THR A 1 130 ? 14.204 0.708 -0.256 1.00 98.56 130 THR A CA 1
ATOM 981 C C . THR A 1 130 ? 13.701 -0.158 0.897 1.00 98.56 130 THR A C 1
ATOM 983 O O . THR A 1 130 ? 12.760 -0.930 0.711 1.00 98.56 130 THR A O 1
ATOM 986 N N . THR A 1 131 ? 14.276 -0.027 2.097 1.00 98.56 131 THR A N 1
ATOM 987 C CA . THR A 1 131 ? 13.753 -0.710 3.301 1.00 98.56 131 THR A CA 1
ATOM 988 C C . THR A 1 131 ? 12.279 -0.363 3.539 1.00 98.56 131 THR A C 1
ATOM 990 O O . THR A 1 131 ? 11.783 0.648 3.031 1.00 98.56 131 THR A O 1
ATOM 993 N N . ALA A 1 132 ? 11.553 -1.180 4.306 1.00 98.56 132 ALA A N 1
ATOM 994 C CA . ALA A 1 132 ? 10.142 -0.926 4.610 1.00 98.56 132 ALA A CA 1
ATOM 995 C C . ALA A 1 132 ? 9.935 0.465 5.239 1.00 98.56 132 ALA A C 1
ATOM 997 O O . ALA A 1 132 ? 9.158 1.266 4.717 1.00 98.56 132 ALA A O 1
ATOM 998 N N . ALA A 1 133 ? 10.721 0.805 6.269 1.00 98.31 133 ALA A N 1
ATOM 999 C CA . ALA A 1 133 ? 10.677 2.117 6.915 1.00 98.31 133 ALA A CA 1
ATOM 1000 C C . ALA A 1 133 ? 10.925 3.266 5.926 1.00 98.31 133 ALA A C 1
ATOM 1002 O O . ALA A 1 133 ? 10.167 4.238 5.873 1.00 98.31 133 ALA A O 1
ATOM 1003 N N . ARG A 1 134 ? 11.957 3.140 5.079 1.00 97.75 134 ARG A N 1
ATOM 1004 C CA . ARG A 1 134 ? 12.267 4.153 4.066 1.00 97.75 134 ARG A CA 1
ATOM 1005 C C . ARG A 1 134 ? 11.150 4.293 3.031 1.00 97.75 134 ARG A C 1
ATOM 1007 O O . ARG A 1 134 ? 10.815 5.408 2.636 1.00 97.75 134 ARG A O 1
ATOM 1014 N N . THR A 1 135 ? 10.568 3.173 2.612 1.00 98.62 135 THR A N 1
ATOM 1015 C CA . THR A 1 135 ? 9.453 3.124 1.659 1.00 98.62 135 THR A CA 1
ATOM 1016 C C . THR A 1 135 ? 8.241 3.879 2.193 1.00 98.62 135 THR A C 1
ATOM 1018 O O . THR A 1 135 ? 7.658 4.684 1.468 1.00 98.62 135 THR A O 1
ATOM 1021 N N . LEU A 1 136 ? 7.902 3.680 3.469 1.00 98.50 136 LEU A N 1
ATOM 1022 C CA . LEU A 1 136 ? 6.785 4.361 4.120 1.00 98.50 136 LEU A CA 1
ATOM 1023 C C . LEU A 1 136 ? 7.028 5.856 4.301 1.00 98.50 136 LEU A C 1
ATOM 1025 O O . LEU A 1 136 ? 6.118 6.644 4.061 1.00 98.50 136 LEU A O 1
ATOM 1029 N N . VAL A 1 137 ? 8.251 6.274 4.642 1.00 98.12 137 VAL A N 1
ATOM 1030 C CA . VAL A 1 137 ? 8.591 7.705 4.683 1.00 98.12 137 VAL A CA 1
ATOM 1031 C C . VAL A 1 137 ? 8.440 8.336 3.297 1.00 98.12 137 VAL A C 1
ATOM 1033 O O . VAL A 1 137 ? 7.866 9.415 3.171 1.00 98.12 137 VAL A O 1
ATOM 1036 N N . ASP A 1 138 ? 8.929 7.681 2.243 1.00 97.88 138 ASP A N 1
ATOM 1037 C CA . ASP A 1 138 ? 8.810 8.192 0.874 1.00 97.88 138 ASP A CA 1
ATOM 1038 C C . ASP A 1 138 ? 7.341 8.260 0.407 1.00 97.88 138 ASP A C 1
ATOM 1040 O O . ASP A 1 138 ? 6.935 9.261 -0.191 1.00 97.88 138 ASP A O 1
ATOM 1044 N N . LEU A 1 139 ? 6.517 7.263 0.746 1.00 98.50 139 LEU A N 1
ATOM 1045 C CA . LEU A 1 139 ? 5.072 7.289 0.494 1.00 98.50 139 LEU A CA 1
ATOM 1046 C C . LEU A 1 139 ? 4.366 8.382 1.297 1.00 98.50 139 LEU A C 1
ATOM 1048 O O . LEU A 1 139 ? 3.670 9.196 0.704 1.00 98.50 139 LEU A O 1
ATOM 1052 N N . GLY A 1 140 ? 4.616 8.507 2.599 1.00 98.12 140 GLY A N 1
ATOM 1053 C CA . GLY A 1 140 ? 4.017 9.562 3.423 1.00 98.12 140 GLY A CA 1
ATOM 1054 C C . GLY A 1 140 ? 4.384 10.983 2.972 1.00 98.12 140 GLY A C 1
ATOM 1055 O O . GLY A 1 140 ? 3.678 11.941 3.277 1.00 98.12 140 GLY A O 1
ATOM 1056 N N . ARG A 1 141 ? 5.484 11.145 2.222 1.00 97.38 141 ARG A N 1
ATOM 1057 C CA . ARG A 1 141 ? 5.885 12.429 1.622 1.00 97.38 141 ARG A CA 1
ATOM 1058 C C . ARG A 1 141 ? 5.156 12.750 0.315 1.00 97.38 141 ARG A C 1
ATOM 1060 O O . ARG A 1 141 ? 5.197 13.911 -0.097 1.00 97.38 141 ARG A O 1
ATOM 1067 N N . THR A 1 142 ? 4.606 11.752 -0.379 1.00 96.19 142 THR A N 1
ATOM 1068 C CA . THR A 1 142 ? 4.225 11.868 -1.801 1.00 96.19 142 THR A CA 1
ATOM 1069 C C . THR A 1 142 ? 2.828 11.356 -2.151 1.00 96.19 142 THR A C 1
ATOM 1071 O O . THR A 1 142 ? 2.258 11.853 -3.119 1.00 96.19 142 THR A O 1
ATOM 1074 N N . ALA A 1 143 ? 2.287 10.405 -1.393 1.00 97.81 143 ALA A N 1
ATOM 1075 C CA . ALA A 1 143 ? 0.931 9.879 -1.521 1.00 97.81 143 ALA A CA 1
ATOM 1076 C C . ALA A 1 143 ? -0.068 10.690 -0.681 1.00 97.81 143 ALA A C 1
ATOM 1078 O O . ALA A 1 143 ? 0.325 11.575 0.092 1.00 97.81 143 ALA A O 1
ATOM 1079 N N . SER A 1 144 ? -1.362 10.390 -0.824 1.00 98.12 144 SER A N 1
ATOM 1080 C CA . SER A 1 144 ? -2.362 10.912 0.106 1.00 98.12 144 SER A CA 1
ATOM 1081 C C . SER A 1 144 ? -2.127 10.358 1.521 1.00 98.12 144 SER A C 1
ATOM 1083 O O . SER A 1 144 ? -1.437 9.352 1.714 1.00 98.12 144 SER A O 1
ATOM 1085 N N . PHE A 1 145 ? -2.683 11.033 2.530 1.00 98.50 145 PHE A N 1
ATOM 1086 C CA . PHE A 1 145 ? -2.576 10.579 3.918 1.00 98.50 145 PHE A CA 1
ATOM 1087 C C . PHE A 1 145 ? -3.174 9.176 4.086 1.00 98.50 145 PHE A C 1
ATOM 1089 O O . PHE A 1 145 ? -2.502 8.287 4.596 1.00 98.50 145 PHE A O 1
ATOM 1096 N N . GLU A 1 146 ? -4.391 8.970 3.581 1.00 98.19 146 GLU A N 1
ATOM 1097 C CA . GLU A 1 146 ? -5.112 7.699 3.658 1.00 98.19 146 GLU A CA 1
ATOM 1098 C C . GLU A 1 146 ? -4.364 6.554 2.958 1.00 98.19 146 GLU A C 1
ATOM 1100 O O . GLU A 1 146 ? -4.155 5.497 3.551 1.00 98.19 146 GLU A O 1
ATOM 1105 N N . GLU A 1 147 ? -3.872 6.780 1.734 1.00 98.50 147 GLU A N 1
ATOM 1106 C CA . GLU A 1 147 ? -3.098 5.788 0.974 1.00 98.50 147 GLU A CA 1
ATOM 1107 C C . GLU A 1 147 ? -1.838 5.355 1.730 1.00 98.50 147 GLU A C 1
ATOM 1109 O O . GLU A 1 147 ? -1.527 4.167 1.820 1.00 98.50 147 GLU A O 1
ATOM 1114 N N . ALA A 1 148 ? -1.099 6.316 2.289 1.00 98.62 148 ALA A N 1
ATOM 1115 C CA . ALA A 1 148 ? 0.125 6.028 3.022 1.00 98.62 148 ALA A CA 1
ATOM 1116 C C . ALA A 1 148 ? -0.147 5.312 4.357 1.00 98.62 148 ALA A C 1
ATOM 1118 O O . ALA A 1 148 ? 0.650 4.458 4.750 1.00 98.62 148 ALA A O 1
ATOM 1119 N N . VAL A 1 149 ? -1.266 5.620 5.025 1.00 98.62 149 VAL A N 1
ATOM 1120 C CA . VAL A 1 149 ? -1.701 4.931 6.249 1.00 98.62 149 VAL A CA 1
ATOM 1121 C C . VAL A 1 149 ? -2.040 3.473 5.965 1.00 98.62 149 VAL A C 1
ATOM 1123 O O . VAL A 1 149 ? -1.542 2.609 6.675 1.00 98.62 149 VAL A O 1
ATOM 1126 N N . VAL A 1 150 ? -2.786 3.172 4.896 1.00 98.56 150 VAL A N 1
ATOM 1127 C CA . VAL A 1 150 ? -3.095 1.779 4.517 1.00 98.56 150 VAL A CA 1
ATOM 1128 C C . VAL A 1 150 ? -1.817 0.953 4.336 1.00 98.56 150 VAL A C 1
ATOM 1130 O O . VAL A 1 150 ? -1.700 -0.151 4.872 1.00 98.56 150 VAL A O 1
ATOM 1133 N N . VAL A 1 151 ? -0.831 1.492 3.610 1.00 98.69 151 VAL A N 1
ATOM 1134 C CA . VAL A 1 151 ? 0.446 0.793 3.398 1.00 98.69 151 VAL A CA 1
ATOM 1135 C C . VAL A 1 151 ? 1.207 0.638 4.721 1.00 98.69 151 VAL A C 1
ATOM 1137 O O . VAL A 1 151 ? 1.793 -0.414 4.974 1.00 98.69 151 VAL A O 1
ATOM 1140 N N . GLY A 1 152 ? 1.208 1.677 5.561 1.00 98.56 152 GLY A N 1
ATOM 1141 C CA . GLY A 1 152 ? 1.908 1.699 6.845 1.00 98.56 152 GLY A CA 1
ATOM 1142 C C . GLY A 1 152 ? 1.340 0.730 7.876 1.00 98.56 152 GLY A C 1
ATOM 1143 O O . GLY A 1 152 ? 2.105 -0.031 8.469 1.00 98.56 152 GLY A O 1
ATOM 1144 N N . ASP A 1 153 ? 0.020 0.701 8.034 1.00 98.50 153 ASP A N 1
ATOM 1145 C CA . ASP A 1 153 ? -0.686 -0.244 8.899 1.00 98.50 153 ASP A CA 1
ATOM 1146 C C . ASP A 1 153 ? -0.380 -1.687 8.477 1.00 98.50 153 ASP A C 1
ATOM 1148 O O . ASP A 1 153 ? 0.010 -2.511 9.307 1.00 98.50 153 ASP A O 1
ATOM 1152 N N . HIS A 1 154 ? -0.458 -1.993 7.172 1.00 98.44 154 HIS A N 1
ATOM 1153 C CA . HIS A 1 154 ? -0.138 -3.338 6.691 1.00 98.44 154 HIS A CA 1
ATOM 1154 C C . HIS A 1 154 ? 1.335 -3.703 6.943 1.00 98.44 154 HIS A C 1
ATOM 1156 O O . HIS A 1 154 ? 1.630 -4.807 7.404 1.00 98.44 154 HIS A O 1
ATOM 1162 N N . ALA A 1 155 ? 2.268 -2.783 6.697 1.00 98.50 155 ALA A N 1
ATOM 1163 C CA . ALA A 1 155 ? 3.688 -3.020 6.941 1.00 98.50 155 ALA A CA 1
ATOM 1164 C C . ALA A 1 155 ? 4.002 -3.293 8.424 1.00 98.50 155 ALA A C 1
ATOM 1166 O O . ALA A 1 155 ? 4.800 -4.186 8.721 1.00 98.50 155 ALA A O 1
ATOM 1167 N N . LEU A 1 156 ? 3.367 -2.562 9.349 1.00 98.38 156 LEU A N 1
ATOM 1168 C CA . LEU A 1 156 ? 3.479 -2.808 10.790 1.00 98.38 156 LEU A CA 1
ATOM 1169 C C . LEU A 1 156 ? 2.844 -4.147 11.180 1.00 98.38 156 LEU A C 1
ATOM 1171 O O . LEU A 1 156 ? 3.455 -4.911 11.925 1.00 98.38 156 LEU A O 1
ATOM 1175 N N . ARG A 1 157 ? 1.667 -4.472 10.632 1.00 96.94 157 ARG A N 1
ATOM 1176 C CA . ARG A 1 157 ? 0.977 -5.749 10.872 1.00 96.94 157 ARG A CA 1
ATOM 1177 C C . ARG A 1 157 ? 1.808 -6.960 10.439 1.00 96.94 157 ARG A C 1
ATOM 1179 O O . ARG A 1 157 ? 1.789 -7.985 11.113 1.00 96.94 157 ARG A O 1
ATOM 1186 N N . LEU A 1 158 ? 2.552 -6.848 9.337 1.00 97.06 158 LEU A N 1
ATOM 1187 C CA . LEU A 1 158 ? 3.479 -7.889 8.874 1.00 97.06 158 LEU A CA 1
ATOM 1188 C C . LEU A 1 158 ? 4.796 -7.939 9.667 1.00 97.06 158 LEU A C 1
ATOM 1190 O O . LEU A 1 158 ? 5.599 -8.843 9.443 1.00 97.06 158 LEU A O 1
ATOM 1194 N N . GLY A 1 159 ? 5.056 -6.971 10.551 1.00 97.69 159 GLY A N 1
ATOM 1195 C CA . GLY A 1 159 ? 6.336 -6.844 11.250 1.00 97.69 159 GLY A CA 1
ATOM 1196 C C . GLY A 1 159 ? 7.502 -6.466 10.329 1.00 97.69 159 GLY A C 1
ATOM 1197 O O . GLY A 1 159 ? 8.656 -6.704 10.673 1.00 97.69 159 GLY A O 1
ATOM 1198 N N . ALA A 1 160 ? 7.226 -5.883 9.156 1.00 98.00 160 ALA A N 1
ATOM 1199 C CA . ALA A 1 160 ? 8.257 -5.498 8.188 1.00 98.00 160 ALA A CA 1
ATOM 1200 C C . ALA A 1 160 ? 9.071 -4.268 8.636 1.00 98.00 160 ALA A C 1
ATOM 1202 O O . ALA A 1 160 ? 10.130 -3.976 8.082 1.00 98.00 160 ALA A O 1
ATOM 1203 N N . THR A 1 161 ? 8.558 -3.523 9.614 1.00 98.19 161 THR A N 1
ATOM 1204 C CA . THR A 1 161 ? 9.191 -2.360 10.238 1.00 98.19 161 THR A CA 1
ATOM 1205 C C . THR A 1 161 ? 8.643 -2.187 11.650 1.00 98.19 161 THR A C 1
ATOM 1207 O O . THR A 1 161 ? 7.576 -2.710 11.972 1.00 98.19 161 THR A O 1
ATOM 1210 N N . THR A 1 162 ? 9.327 -1.398 12.475 1.00 97.69 162 THR A N 1
ATOM 1211 C CA . THR A 1 162 ? 8.827 -0.971 13.788 1.00 97.69 162 THR A CA 1
ATOM 1212 C C . THR A 1 162 ? 8.560 0.540 13.834 1.00 97.69 162 THR A C 1
ATOM 1214 O O . THR A 1 162 ? 9.069 1.282 12.985 1.00 97.69 162 THR A O 1
ATOM 1217 N N . PRO A 1 163 ? 7.802 1.042 14.831 1.00 96.12 163 PRO A N 1
ATOM 1218 C CA . PRO A 1 163 ? 7.674 2.480 15.070 1.00 96.12 163 PRO A CA 1
ATOM 1219 C C . PRO A 1 163 ? 9.019 3.193 15.277 1.00 96.12 163 PRO A C 1
ATOM 1221 O O . PRO A 1 163 ? 9.174 4.344 14.866 1.00 96.12 163 PRO A O 1
ATOM 1224 N N . ASP A 1 164 ? 10.006 2.521 15.877 1.00 97.00 164 ASP A N 1
ATOM 1225 C CA . ASP A 1 164 ? 11.350 3.079 16.063 1.00 97.00 164 ASP A CA 1
ATOM 1226 C C . ASP A 1 164 ? 12.112 3.190 14.740 1.00 97.00 164 ASP A C 1
ATOM 1228 O O . ASP A 1 164 ? 12.693 4.243 14.462 1.00 97.00 164 ASP A O 1
ATOM 1232 N N . ASP A 1 165 ? 12.028 2.177 13.875 1.00 97.50 165 ASP A N 1
ATOM 1233 C CA . ASP A 1 165 ? 12.617 2.234 12.531 1.00 97.50 165 ASP A CA 1
ATOM 1234 C C . ASP A 1 165 ? 12.005 3.367 11.698 1.00 97.50 165 ASP A C 1
ATOM 1236 O O . ASP A 1 165 ? 12.715 4.082 10.985 1.00 97.50 165 ASP A O 1
ATOM 1240 N N . LEU A 1 166 ? 10.688 3.579 11.814 1.00 97.56 166 LEU A N 1
ATOM 1241 C CA . LEU A 1 166 ? 9.993 4.673 11.134 1.00 97.56 166 LEU A CA 1
ATOM 1242 C C . LEU A 1 166 ? 10.469 6.042 11.626 1.00 97.56 166 LEU A C 1
ATOM 1244 O O . LEU A 1 166 ? 10.745 6.928 10.812 1.00 97.56 166 LEU A O 1
ATOM 1248 N N . ARG A 1 167 ? 10.623 6.218 12.945 1.00 96.19 167 ARG A N 1
ATOM 1249 C CA . ARG A 1 167 ? 11.178 7.448 13.534 1.00 96.19 167 ARG A CA 1
ATOM 1250 C C . ARG A 1 167 ? 12.621 7.694 13.089 1.00 96.19 167 ARG A C 1
ATOM 1252 O O . ARG A 1 167 ? 12.975 8.828 12.743 1.00 96.19 167 ARG A O 1
ATOM 1259 N N . ALA A 1 168 ? 13.445 6.648 13.045 1.00 95.69 168 ALA A N 1
ATOM 1260 C CA . ALA A 1 168 ? 14.820 6.732 12.564 1.00 95.69 168 ALA A CA 1
ATOM 1261 C C . ALA A 1 168 ? 14.870 7.136 11.079 1.00 95.69 168 ALA A C 1
ATOM 1263 O O . ALA A 1 168 ? 15.547 8.103 10.717 1.00 95.69 168 ALA A O 1
ATOM 1264 N N . ALA A 1 169 ? 14.084 6.478 10.223 1.00 95.75 169 ALA A N 1
ATOM 1265 C CA . ALA A 1 169 ? 14.006 6.790 8.796 1.00 95.75 169 ALA A CA 1
ATOM 1266 C C . ALA A 1 169 ? 13.479 8.213 8.529 1.00 95.75 169 ALA A C 1
ATOM 1268 O O . ALA A 1 169 ? 13.978 8.910 7.639 1.00 95.75 169 ALA A O 1
ATOM 1269 N N . LEU A 1 170 ? 12.512 8.685 9.323 1.00 95.00 170 LEU A N 1
ATOM 1270 C CA . LEU A 1 170 ? 12.000 10.053 9.240 1.00 95.00 170 LEU A CA 1
ATOM 1271 C C . LEU A 1 170 ? 13.080 11.087 9.592 1.00 95.00 170 LEU A C 1
ATOM 1273 O O . LEU A 1 170 ? 13.188 12.115 8.919 1.00 95.00 170 LEU A O 1
ATOM 1277 N N . THR A 1 171 ? 13.910 10.795 10.596 1.00 94.19 171 THR A N 1
ATOM 1278 C CA . THR A 1 171 ? 15.035 11.652 11.007 1.00 94.19 171 THR A CA 1
ATOM 1279 C C . THR A 1 171 ? 16.062 11.796 9.883 1.00 94.19 171 THR A C 1
ATOM 1281 O O . THR A 1 171 ? 16.473 12.913 9.560 1.00 94.19 171 THR A O 1
ATOM 1284 N N . LEU A 1 172 ? 16.399 10.696 9.200 1.00 90.94 172 LEU A N 1
ATOM 1285 C CA . LEU A 1 172 ? 17.298 10.697 8.034 1.00 90.94 172 LEU A CA 1
ATOM 1286 C C . LEU A 1 172 ? 16.741 11.484 6.835 1.00 90.94 172 LEU A C 1
ATOM 1288 O O . LEU A 1 172 ? 17.487 11.922 5.956 1.00 90.94 172 LEU A O 1
ATOM 1292 N N . CYS A 1 173 ? 15.424 11.687 6.791 1.00 87.44 173 CYS A N 1
ATOM 1293 C CA . CYS A 1 173 ? 14.753 12.451 5.748 1.00 87.44 173 CYS A CA 1
ATOM 1294 C C . CYS A 1 173 ? 14.594 13.943 6.071 1.00 87.44 173 CYS A C 1
ATOM 1296 O O . CYS A 1 173 ? 13.983 14.652 5.269 1.00 87.44 173 CYS A O 1
ATOM 1298 N N . SER A 1 174 ? 15.125 14.434 7.196 1.00 84.19 174 SER A N 1
ATOM 1299 C CA . SER A 1 174 ? 14.983 15.835 7.611 1.00 84.19 174 SER A CA 1
ATOM 1300 C C . SER A 1 174 ? 15.405 16.829 6.516 1.00 84.19 174 SER A C 1
ATOM 1302 O O . SER A 1 174 ? 16.313 16.577 5.724 1.00 84.19 174 SER A O 1
ATOM 1304 N N . GLY A 1 175 ? 14.692 17.955 6.427 1.00 84.62 175 GLY A N 1
ATOM 1305 C CA . GLY A 1 175 ? 14.912 18.997 5.414 1.00 84.62 175 GLY A CA 1
ATOM 1306 C C . GLY A 1 175 ? 14.371 18.681 4.013 1.00 84.62 175 GLY A C 1
ATOM 1307 O O . GLY A 1 175 ? 14.366 19.556 3.148 1.00 84.62 175 GLY A O 1
ATOM 1308 N N . ARG A 1 176 ? 13.869 17.465 3.760 1.00 88.75 176 ARG A N 1
ATOM 1309 C CA . ARG A 1 176 ? 13.263 17.114 2.468 1.00 88.75 176 ARG A CA 1
ATOM 1310 C C . ARG A 1 176 ? 11.824 17.631 2.357 1.00 88.75 176 ARG A C 1
ATOM 1312 O O . ARG A 1 176 ? 11.074 17.693 3.332 1.00 88.75 176 ARG A O 1
ATOM 1319 N N . LYS A 1 177 ? 11.387 17.929 1.128 1.00 91.56 177 LYS A N 1
ATOM 1320 C CA . LYS A 1 177 ? 9.983 18.272 0.839 1.00 91.56 177 LYS A CA 1
ATOM 1321 C C . LYS A 1 177 ? 9.056 17.126 1.270 1.00 91.56 177 LYS A C 1
ATOM 1323 O O . LYS A 1 177 ? 9.351 15.964 0.980 1.00 91.56 177 LYS A O 1
ATOM 1328 N N . GLY A 1 178 ? 7.949 17.469 1.929 1.00 95.25 178 GLY A N 1
ATOM 1329 C CA . GLY A 1 178 ? 6.904 16.526 2.350 1.00 95.25 178 GLY A CA 1
ATOM 1330 C C . GLY A 1 178 ? 7.127 15.866 3.715 1.00 95.25 178 GLY A C 1
ATOM 1331 O O . GLY A 1 178 ? 6.275 15.101 4.148 1.00 95.25 178 GLY A O 1
ATOM 1332 N N . VAL A 1 179 ? 8.227 16.154 4.424 1.00 95.81 179 VAL A N 1
ATOM 1333 C CA . VAL A 1 179 ? 8.513 15.546 5.743 1.00 95.81 179 VAL A CA 1
ATOM 1334 C C . VAL A 1 179 ? 7.407 15.781 6.780 1.00 95.81 179 VAL A C 1
ATOM 1336 O O . VAL A 1 179 ? 7.071 14.824 7.471 1.00 95.81 179 VAL A O 1
ATOM 1339 N N . PRO A 1 180 ? 6.781 16.973 6.889 1.00 97.12 180 PRO A N 1
ATOM 1340 C CA . PRO A 1 180 ? 5.648 17.146 7.799 1.00 97.12 180 PRO A CA 1
ATOM 1341 C C . PRO A 1 180 ? 4.463 16.223 7.478 1.00 97.12 180 PRO A C 1
ATOM 1343 O O . PRO A 1 180 ? 3.818 15.729 8.395 1.00 97.12 180 PRO A O 1
ATOM 1346 N N . ALA A 1 181 ? 4.195 15.944 6.196 1.00 98.06 181 ALA A N 1
ATOM 1347 C CA . ALA A 1 181 ? 3.139 15.014 5.800 1.00 98.06 181 ALA A CA 1
ATOM 1348 C C . ALA A 1 181 ? 3.487 13.573 6.201 1.00 98.06 181 ALA A C 1
ATOM 1350 O O . ALA A 1 181 ? 2.672 12.917 6.844 1.00 98.06 181 ALA A O 1
ATOM 1351 N N . ALA A 1 182 ? 4.722 13.133 5.938 1.00 98.12 182 ALA A N 1
ATOM 1352 C CA . ALA A 1 182 ? 5.181 11.810 6.358 1.00 98.12 182 ALA A CA 1
ATOM 1353 C C . ALA A 1 182 ? 5.196 11.637 7.874 1.00 98.12 182 ALA A C 1
ATOM 1355 O O . ALA A 1 182 ? 4.860 10.563 8.356 1.00 98.12 182 ALA A O 1
ATOM 1356 N N . ARG A 1 183 ? 5.542 12.688 8.626 1.00 98.19 183 ARG A N 1
ATOM 1357 C CA . ARG A 1 183 ? 5.477 12.661 10.088 1.00 98.19 183 ARG A CA 1
ATOM 1358 C C . ARG A 1 183 ? 4.064 12.354 10.573 1.00 98.19 183 ARG A C 1
ATOM 1360 O O . ARG A 1 183 ? 3.909 11.431 11.356 1.00 98.19 183 ARG A O 1
ATOM 1367 N N . ARG A 1 184 ? 3.055 13.060 10.049 1.00 98.06 184 ARG A N 1
ATOM 1368 C CA . ARG A 1 184 ? 1.650 12.806 10.408 1.00 98.06 184 ARG A CA 1
ATOM 1369 C C . ARG A 1 184 ? 1.239 11.365 10.117 1.00 98.06 184 ARG A C 1
ATOM 1371 O O . ARG A 1 184 ? 0.564 10.764 10.936 1.00 98.06 184 ARG A O 1
ATOM 1378 N N . VAL A 1 185 ? 1.646 10.815 8.969 1.00 98.50 185 VAL A N 1
ATOM 1379 C CA . VAL A 1 185 ? 1.369 9.408 8.629 1.00 98.50 185 VAL A CA 1
ATOM 1380 C C . VAL A 1 185 ? 2.039 8.475 9.638 1.00 98.50 185 VAL A C 1
ATOM 1382 O O . VAL A 1 185 ? 1.377 7.623 10.212 1.00 98.50 185 VAL A O 1
ATOM 1385 N N . ILE A 1 186 ? 3.335 8.656 9.899 1.00 98.00 186 ILE A N 1
ATOM 1386 C CA . ILE A 1 186 ? 4.122 7.794 10.798 1.00 98.00 186 ILE A CA 1
ATOM 1387 C C . ILE A 1 186 ? 3.622 7.845 12.245 1.00 98.00 186 ILE A C 1
ATOM 1389 O O . ILE A 1 186 ? 3.696 6.847 12.951 1.00 98.00 186 ILE A O 1
ATOM 1393 N N . GLU A 1 187 ? 3.119 8.994 12.688 1.00 97.12 187 GLU A N 1
ATOM 1394 C CA . GLU A 1 187 ? 2.504 9.151 14.009 1.00 97.12 187 GLU A CA 1
ATOM 1395 C C . GLU A 1 187 ? 1.110 8.511 14.094 1.00 97.12 187 GLU A C 1
ATOM 1397 O O . GLU A 1 187 ? 0.636 8.258 15.197 1.00 97.12 187 GLU A O 1
ATOM 1402 N N . PHE A 1 188 ? 0.462 8.243 12.955 1.00 98.06 188 PHE A N 1
ATOM 1403 C CA . PHE A 1 188 ? -0.896 7.703 12.897 1.00 98.06 188 PHE A CA 1
ATOM 1404 C C . PHE A 1 188 ? -0.969 6.200 12.602 1.00 98.06 188 PHE A C 1
ATOM 1406 O O . PHE A 1 188 ? -1.923 5.546 13.022 1.00 98.06 188 PHE A O 1
ATOM 1413 N N . VAL A 1 189 ? -0.007 5.637 11.871 1.00 97.88 189 VAL A N 1
ATOM 1414 C CA . VAL A 1 189 ? -0.031 4.214 11.488 1.00 97.88 189 VAL A CA 1
ATOM 1415 C C . VAL A 1 189 ? -0.072 3.284 12.704 1.00 97.88 189 VAL A C 1
ATOM 1417 O O . VAL A 1 189 ? 0.574 3.532 13.720 1.00 97.88 189 VAL A O 1
ATOM 1420 N N . ASP A 1 190 ? -0.825 2.196 12.583 1.00 96.94 190 ASP A N 1
ATOM 1421 C CA . ASP A 1 190 ? -1.038 1.197 13.627 1.00 96.94 190 ASP A CA 1
ATOM 1422 C C . ASP A 1 190 ? -1.147 -0.205 13.003 1.00 96.94 190 ASP A C 1
ATOM 1424 O O . ASP A 1 190 ? -1.921 -0.439 12.075 1.00 96.94 190 ASP A O 1
ATOM 1428 N N . GLY A 1 191 ? -0.368 -1.159 13.520 1.00 96.00 191 GLY A N 1
ATOM 1429 C CA . GLY A 1 191 ? -0.377 -2.548 13.045 1.00 96.00 191 GLY A CA 1
ATOM 1430 C C . GLY A 1 191 ? -1.624 -3.348 13.443 1.00 96.00 191 GLY A C 1
ATOM 1431 O O . GLY A 1 191 ? -1.750 -4.506 13.045 1.00 96.00 191 GLY A O 1
ATOM 1432 N N . GLY A 1 192 ? -2.527 -2.764 14.234 1.00 94.44 192 GLY A N 1
ATOM 1433 C CA . GLY A 1 192 ? -3.798 -3.357 14.630 1.00 94.44 192 GLY A CA 1
ATOM 1434 C C . GLY A 1 192 ? -4.827 -3.433 13.501 1.00 94.44 192 GLY A C 1
ATOM 1435 O O . GLY A 1 192 ? -5.699 -4.288 13.565 1.00 94.44 192 GLY A O 1
ATOM 1436 N N . SER A 1 193 ? -4.736 -2.613 12.449 1.00 93.12 193 SER A N 1
ATOM 1437 C CA . SER A 1 193 ? -5.687 -2.686 11.328 1.00 93.12 193 SER A CA 1
ATOM 1438 C C . SER A 1 193 ? -5.502 -3.980 10.523 1.00 93.12 193 SER A C 1
ATOM 1440 O O . SER A 1 193 ? -4.472 -4.205 9.876 1.00 93.12 193 SER A O 1
ATOM 1442 N N . GLY A 1 194 ? -6.517 -4.841 10.528 1.00 91.06 194 GLY A N 1
ATOM 1443 C CA . GLY A 1 194 ? -6.523 -6.157 9.891 1.00 91.06 194 GLY A CA 1
ATOM 1444 C C . GLY A 1 194 ? -6.743 -6.130 8.379 1.00 91.06 194 GLY A C 1
ATOM 1445 O O . GLY A 1 194 ? -6.453 -7.117 7.698 1.00 91.06 194 GLY A O 1
ATOM 1446 N N . SER A 1 195 ? -7.217 -5.011 7.832 1.00 94.38 195 SER A N 1
ATOM 1447 C CA . SER A 1 195 ? -7.559 -4.867 6.417 1.00 94.38 195 SER A CA 1
ATOM 1448 C C . SER A 1 195 ? -7.459 -3.419 5.932 1.00 94.38 195 SER A C 1
ATOM 1450 O O . SER A 1 195 ? -7.441 -2.480 6.724 1.00 94.38 195 SER A O 1
ATOM 1452 N N . VAL A 1 196 ? -7.452 -3.231 4.606 1.00 95.94 196 VAL A N 1
ATOM 1453 C CA . VAL A 1 196 ? -7.495 -1.898 3.979 1.00 95.94 196 VAL A CA 1
ATOM 1454 C C . VAL A 1 196 ? -8.685 -1.082 4.482 1.00 95.94 196 VAL A C 1
ATOM 1456 O O . VAL A 1 196 ? -8.537 0.098 4.781 1.00 95.94 196 VAL A O 1
ATOM 1459 N N . GLY A 1 197 ? -9.865 -1.696 4.580 1.00 95.88 197 GLY A N 1
ATOM 1460 C CA . GLY A 1 197 ? -11.062 -0.987 5.013 1.00 95.88 197 GLY A CA 1
ATOM 1461 C C . GLY A 1 197 ? -11.015 -0.586 6.483 1.00 95.88 197 GLY A C 1
ATOM 1462 O O . GLY A 1 197 ? -11.446 0.513 6.815 1.00 95.88 197 GLY A O 1
ATOM 1463 N N . GLU A 1 198 ? -10.396 -1.389 7.352 1.00 96.19 198 GLU A N 1
ATOM 1464 C CA . GLU A 1 198 ? -10.140 -0.985 8.738 1.00 96.19 198 GLU A CA 1
ATOM 1465 C C . GLU A 1 198 ? -9.177 0.212 8.812 1.00 96.19 198 GLU A C 1
ATOM 1467 O O . GLU A 1 198 ? -9.472 1.191 9.496 1.00 96.19 198 GLU A O 1
ATOM 1472 N N . SER A 1 199 ? -8.076 0.201 8.049 1.00 97.69 199 SER A N 1
ATOM 1473 C CA . SER A 1 199 ? -7.155 1.347 7.977 1.00 97.69 199 SER A CA 1
ATOM 1474 C C . SER A 1 199 ? -7.847 2.619 7.483 1.00 97.69 199 SER A C 1
ATOM 1476 O O . SER A 1 199 ? -7.676 3.682 8.078 1.00 97.69 199 SER A O 1
ATOM 1478 N N . ARG A 1 200 ? -8.677 2.518 6.436 1.00 97.62 200 ARG A N 1
ATOM 1479 C CA . ARG A 1 200 ? -9.495 3.642 5.952 1.00 97.62 200 ARG A CA 1
ATOM 1480 C C . ARG A 1 200 ? -10.488 4.120 7.008 1.00 97.62 200 ARG A C 1
ATOM 1482 O O . ARG A 1 200 ? -10.582 5.314 7.254 1.00 97.62 200 ARG A O 1
ATOM 1489 N N . SER A 1 201 ? -11.149 3.195 7.706 1.00 97.56 201 SER A N 1
ATOM 1490 C CA . SER A 1 201 ? -12.082 3.522 8.791 1.00 97.56 201 SER A CA 1
ATOM 1491 C C . SER A 1 201 ? -11.410 4.362 9.873 1.00 97.56 201 SER A C 1
ATOM 1493 O O . SER A 1 201 ? -11.990 5.341 10.329 1.00 97.56 201 SER A O 1
ATOM 1495 N N . ARG A 1 202 ? -10.162 4.045 10.248 1.00 97.75 202 ARG A N 1
ATOM 1496 C CA . ARG A 1 202 ? -9.391 4.864 11.198 1.00 97.75 202 ARG A CA 1
ATOM 1497 C C . ARG A 1 202 ? -9.173 6.284 10.692 1.00 97.75 202 ARG A C 1
ATOM 1499 O O . ARG A 1 202 ? -9.303 7.229 11.470 1.00 97.75 202 ARG A O 1
ATOM 1506 N N . VAL A 1 203 ? -8.841 6.436 9.411 1.00 98.00 203 VAL A N 1
ATOM 1507 C CA . VAL A 1 203 ? -8.666 7.753 8.785 1.00 98.00 203 VAL A CA 1
ATOM 1508 C C . VAL A 1 203 ? -9.983 8.527 8.814 1.00 98.00 203 VAL A C 1
ATOM 1510 O O . VAL A 1 203 ? -9.996 9.654 9.298 1.00 98.00 203 VAL A O 1
ATOM 1513 N N . THR A 1 204 ? -11.103 7.910 8.434 1.00 97.50 204 THR A N 1
ATOM 1514 C CA . THR A 1 204 ? -12.434 8.535 8.507 1.00 97.50 204 THR A CA 1
ATOM 1515 C C . THR A 1 204 ? -12.816 8.923 9.940 1.00 97.50 204 THR A C 1
ATOM 1517 O O . THR A 1 204 ? -13.285 10.033 10.174 1.00 97.50 204 THR A O 1
ATOM 1520 N N . ILE A 1 205 ? -12.566 8.056 10.928 1.00 97.31 205 ILE A N 1
ATOM 1521 C CA . ILE A 1 205 ? -12.790 8.338 12.358 1.00 97.31 205 ILE A CA 1
ATOM 1522 C C . ILE A 1 205 ? -11.995 9.577 12.797 1.00 97.31 205 ILE A C 1
ATOM 1524 O O . ILE A 1 205 ? -12.543 10.448 13.476 1.00 97.31 205 ILE A O 1
ATOM 1528 N N . LEU A 1 206 ? -10.723 9.679 12.391 1.00 97.44 206 LEU A N 1
ATOM 1529 C CA . LEU A 1 206 ? -9.889 10.851 12.659 1.00 97.44 206 LEU A CA 1
ATOM 1530 C C . LEU A 1 206 ? -10.463 12.114 12.001 1.00 97.44 206 LEU A C 1
ATOM 1532 O O . LEU A 1 206 ? -10.555 13.152 12.652 1.00 97.44 206 LEU A O 1
ATOM 1536 N N . GLU A 1 207 ? -10.841 12.036 10.726 1.00 96.69 207 GLU A N 1
ATOM 1537 C CA . GLU A 1 207 ? -11.357 13.172 9.952 1.00 96.69 207 GLU A CA 1
ATOM 1538 C C . GLU A 1 207 ? -12.698 13.693 10.481 1.00 96.69 207 GLU A C 1
ATOM 1540 O O . GLU A 1 207 ? -12.930 14.902 10.485 1.00 96.69 207 GLU A O 1
ATOM 1545 N N . LEU A 1 208 ? -13.548 12.803 10.998 1.00 96.69 208 LEU A N 1
ATOM 1546 C CA . LEU A 1 208 ? -14.801 13.153 11.670 1.00 96.69 208 LEU A CA 1
ATOM 1547 C C . LEU A 1 208 ? -14.596 13.709 13.090 1.00 96.69 208 LEU A C 1
ATOM 1549 O O . LEU A 1 208 ? -15.561 14.135 13.724 1.00 96.69 208 LEU A O 1
ATOM 1553 N N . GLY A 1 209 ? -13.363 13.712 13.608 1.00 96.75 209 GLY A N 1
ATOM 1554 C CA . GLY A 1 209 ? -13.052 14.182 14.958 1.00 96.75 209 GLY A CA 1
ATOM 1555 C C . GLY A 1 209 ? -13.579 13.264 16.063 1.00 96.75 209 GLY A C 1
ATOM 1556 O O . GLY A 1 209 ? -13.771 13.713 17.194 1.00 96.75 209 GLY A O 1
ATOM 1557 N N . LEU A 1 210 ? -13.831 11.992 15.747 1.00 95.75 210 LEU A N 1
ATOM 1558 C CA . LEU A 1 210 ? -14.273 11.008 16.727 1.00 95.75 210 LEU A CA 1
ATOM 1559 C C . LEU A 1 210 ? -13.096 10.570 17.620 1.00 95.75 210 LEU A C 1
ATOM 1561 O O . LEU A 1 210 ? -11.939 10.575 17.180 1.00 95.75 210 LEU A O 1
ATOM 1565 N N . PRO A 1 211 ? -13.363 10.156 18.873 1.00 96.00 211 PRO A N 1
ATOM 1566 C CA . PRO A 1 211 ? -12.348 9.550 19.730 1.00 96.00 211 PRO A CA 1
ATOM 1567 C C . PRO A 1 211 ? -11.666 8.367 19.033 1.00 96.00 211 PRO A C 1
ATOM 1569 O O . PRO A 1 211 ? -12.311 7.622 18.298 1.00 96.00 211 PRO A O 1
ATOM 1572 N N . GLN A 1 212 ? -10.366 8.169 19.258 1.00 94.75 212 GLN A N 1
ATOM 1573 C CA . GLN A 1 212 ? -9.652 7.043 18.651 1.00 94.75 212 GLN A CA 1
ATOM 1574 C C . GLN A 1 212 ? -10.062 5.723 19.331 1.00 94.75 212 GLN A C 1
ATOM 1576 O O . GLN A 1 212 ? -9.991 5.633 20.560 1.00 94.75 212 GLN A O 1
ATOM 1581 N N . PRO A 1 213 ? -10.493 4.704 18.569 1.00 96.56 213 PRO A N 1
ATOM 1582 C CA . PRO A 1 213 ? -10.850 3.407 19.121 1.00 96.56 213 PRO A CA 1
ATOM 1583 C C . PRO A 1 213 ? -9.613 2.632 19.555 1.00 96.56 213 PRO A C 1
ATOM 1585 O O . PRO A 1 213 ? -8.512 2.791 19.028 1.00 96.56 213 PRO A O 1
ATOM 1588 N N . GLN A 1 214 ? -9.835 1.691 20.458 1.00 96.94 214 GLN A N 1
ATOM 1589 C CA . GLN A 1 214 ? -8.925 0.583 20.651 1.00 96.94 214 GLN A CA 1
ATOM 1590 C C . GLN A 1 214 ? -9.139 -0.454 19.544 1.00 96.94 214 GLN A C 1
ATOM 1592 O O . GLN A 1 214 ? -10.266 -0.896 19.332 1.00 96.94 214 GLN A O 1
ATOM 1597 N N . LEU A 1 215 ? -8.069 -0.855 18.859 1.00 96.44 215 LEU A N 1
ATOM 1598 C CA . LEU A 1 215 ? -8.151 -1.811 17.754 1.00 96.44 215 LEU A CA 1
ATOM 1599 C C . LEU A 1 215 ? -8.061 -3.265 18.230 1.00 96.44 215 LEU A C 1
ATOM 1601 O O . LEU A 1 215 ? -7.360 -3.551 19.208 1.00 96.44 215 LEU A O 1
ATOM 1605 N N . GLN A 1 216 ? -8.720 -4.170 17.497 1.00 93.25 216 GLN A N 1
ATOM 1606 C CA . GLN A 1 216 ? -8.592 -5.633 17.622 1.00 93.25 216 GLN A CA 1
ATOM 1607 C C . GLN A 1 216 ? -8.719 -6.132 19.072 1.00 93.25 216 GLN A C 1
ATOM 1609 O O . GLN A 1 216 ? -7.897 -6.917 19.559 1.00 93.25 216 GLN A O 1
ATOM 1614 N N . LYS A 1 217 ? -9.729 -5.636 19.796 1.00 95.88 217 LYS A N 1
ATOM 1615 C CA . LYS A 1 217 ? -9.902 -5.924 21.226 1.00 95.88 217 LYS A CA 1
ATOM 1616 C C . LYS A 1 217 ? -10.712 -7.182 21.468 1.00 95.88 217 LYS A C 1
ATOM 1618 O O . LYS A 1 217 ? -11.764 -7.381 20.874 1.00 95.88 217 LYS A O 1
ATOM 1623 N N . ASP A 1 218 ? -10.220 -8.000 22.393 1.00 96.38 218 ASP A N 1
ATOM 1624 C CA . ASP A 1 218 ? -10.957 -9.142 22.920 1.00 96.38 218 ASP A CA 1
ATOM 1625 C C . ASP A 1 218 ? -11.943 -8.665 23.987 1.00 96.38 218 ASP A C 1
ATOM 1627 O O . ASP A 1 218 ? -11.559 -8.011 24.960 1.00 96.38 218 ASP A O 1
ATOM 1631 N N . ILE A 1 219 ? -13.209 -9.016 23.799 1.00 96.31 219 ILE A N 1
ATOM 1632 C CA . ILE A 1 219 ? -14.299 -8.769 24.732 1.00 96.31 219 ILE A CA 1
ATOM 1633 C C . ILE A 1 219 ? -14.580 -10.059 25.499 1.00 96.31 219 ILE A C 1
ATOM 1635 O O . ILE A 1 219 ? -14.672 -11.143 24.915 1.00 96.31 219 ILE A O 1
ATOM 1639 N N . TYR A 1 220 ? -14.730 -9.923 26.813 1.00 95.19 220 TYR A N 1
ATOM 1640 C CA . TYR A 1 220 ? -15.005 -11.017 27.736 1.00 95.19 220 TYR A CA 1
ATOM 1641 C C . TYR A 1 220 ? -16.285 -10.723 28.518 1.00 95.19 220 TYR A C 1
ATOM 1643 O O . TYR A 1 220 ? -16.594 -9.562 28.790 1.00 95.19 220 TYR A O 1
ATOM 1651 N N . ASP A 1 221 ? -17.020 -11.767 28.889 1.00 92.56 221 ASP A N 1
ATOM 1652 C CA . ASP A 1 221 ? -18.187 -11.631 29.757 1.00 92.56 221 ASP A CA 1
ATOM 1653 C C . ASP A 1 221 ? -17.800 -11.460 31.239 1.00 92.56 221 ASP A C 1
ATOM 1655 O O . ASP A 1 221 ? -16.628 -11.510 31.620 1.00 92.56 221 ASP A O 1
ATOM 1659 N N . ALA A 1 222 ? -18.804 -11.290 32.106 1.00 91.19 222 ALA A N 1
ATOM 1660 C CA . ALA A 1 222 ? -18.608 -11.123 33.549 1.00 91.19 222 ALA A CA 1
ATOM 1661 C C . ALA A 1 222 ? -17.924 -12.323 34.241 1.00 91.19 222 ALA A C 1
ATOM 1663 O O . ALA A 1 222 ? -17.445 -12.189 35.367 1.00 91.19 222 ALA A O 1
ATOM 1664 N N . TYR A 1 223 ? -17.867 -13.486 33.585 1.00 94.00 223 TYR A N 1
ATOM 1665 C CA . TYR A 1 223 ? -17.202 -14.695 34.071 1.00 94.00 223 TYR A CA 1
ATOM 1666 C C . TYR A 1 223 ? -15.804 -14.883 33.458 1.00 94.00 223 TYR A C 1
ATOM 1668 O O . TYR A 1 223 ? -15.167 -15.911 33.689 1.00 94.00 223 TYR A O 1
ATOM 1676 N N . GLY A 1 224 ? -15.321 -13.913 32.674 1.00 92.75 224 GLY A N 1
ATOM 1677 C CA . GLY A 1 224 ? -14.030 -13.968 31.990 1.00 92.75 224 GLY A CA 1
ATOM 1678 C C . GLY A 1 224 ? -14.017 -14.875 30.759 1.00 92.75 224 GLY A C 1
ATOM 1679 O O . GLY A 1 224 ? -12.942 -15.229 30.276 1.00 92.75 224 GLY A O 1
ATOM 1680 N N . ARG A 1 225 ? -15.181 -15.281 30.235 1.00 93.62 225 ARG A N 1
ATOM 1681 C CA . ARG A 1 225 ? -15.256 -16.084 29.008 1.00 93.62 225 ARG A CA 1
ATOM 1682 C C . ARG A 1 225 ? -15.130 -15.173 27.797 1.00 93.62 225 ARG A C 1
ATOM 1684 O O . ARG A 1 225 ? -15.773 -14.130 27.737 1.00 93.62 225 ARG A O 1
ATOM 1691 N N . PHE A 1 226 ? -14.314 -15.583 26.831 1.00 94.94 226 PHE A N 1
ATOM 1692 C CA . PHE A 1 226 ? -14.170 -14.875 25.562 1.00 94.94 226 PHE A CA 1
ATOM 1693 C C . PHE A 1 226 ? -15.505 -14.839 24.812 1.00 94.94 226 PHE A C 1
ATOM 1695 O O . PHE A 1 226 ? -16.148 -15.877 24.643 1.00 94.94 226 PHE A O 1
ATOM 1702 N N . VAL A 1 227 ? -15.888 -13.652 24.346 1.00 93.56 227 VAL A N 1
ATOM 1703 C CA . VAL A 1 227 ? -17.113 -13.421 23.573 1.00 93.56 227 VAL A CA 1
ATOM 1704 C C . VAL A 1 227 ? -16.778 -13.177 22.109 1.00 93.56 227 VAL A C 1
ATOM 1706 O O . VAL A 1 227 ? -17.245 -13.906 21.235 1.00 93.56 227 VAL A O 1
ATOM 1709 N N . ALA A 1 228 ? -15.949 -12.172 21.836 1.00 92.88 228 ALA A N 1
ATOM 1710 C CA . ALA A 1 228 ? -15.577 -11.795 20.480 1.00 92.88 228 ALA A CA 1
ATOM 1711 C C . ALA A 1 228 ? -14.274 -10.997 20.465 1.00 92.88 228 ALA A C 1
ATOM 1713 O O . ALA A 1 228 ? -13.924 -10.349 21.449 1.00 92.88 228 ALA A O 1
ATOM 1714 N N . ARG A 1 229 ? -13.602 -10.996 19.312 1.00 92.69 229 ARG A N 1
ATOM 1715 C CA . ARG A 1 229 ? -12.617 -9.973 18.965 1.00 92.69 229 ARG A CA 1
ATOM 1716 C C . ARG A 1 229 ? -13.293 -8.973 18.042 1.00 92.69 229 ARG A C 1
ATOM 1718 O O . ARG A 1 229 ? -13.912 -9.399 17.072 1.00 92.69 229 ARG A O 1
ATOM 1725 N N . VAL A 1 230 ? -13.166 -7.690 18.353 1.00 94.56 230 VAL A N 1
ATOM 1726 C CA . VAL A 1 230 ? -13.821 -6.602 17.621 1.00 94.56 230 VAL A CA 1
ATOM 1727 C C . VAL A 1 230 ? -12.794 -5.685 16.967 1.00 94.56 230 VAL A C 1
ATOM 1729 O O . VAL A 1 230 ? -11.723 -5.459 17.538 1.00 94.56 230 VAL A O 1
ATOM 1732 N N . ASP A 1 231 ? -13.119 -5.146 15.792 1.00 95.12 231 ASP A N 1
ATOM 1733 C CA . ASP A 1 231 ? -12.188 -4.313 15.021 1.00 95.12 231 ASP A CA 1
ATOM 1734 C C . ASP A 1 231 ? -11.916 -2.982 15.727 1.00 95.12 231 ASP A C 1
ATOM 1736 O O . ASP A 1 231 ? -10.758 -2.597 15.894 1.00 95.12 231 ASP A O 1
ATOM 1740 N N . PHE A 1 232 ? -12.978 -2.321 16.199 1.00 97.62 232 PHE A N 1
ATOM 1741 C CA . PHE A 1 232 ? -12.927 -1.029 16.877 1.00 97.62 232 PHE A CA 1
ATOM 1742 C C . PHE A 1 232 ? -13.698 -1.080 18.193 1.00 97.62 232 PHE A C 1
ATOM 1744 O O . PHE A 1 232 ? -14.852 -1.502 18.231 1.00 97.62 232 PHE A O 1
ATOM 1751 N N . TYR A 1 233 ? -13.088 -0.611 19.278 1.00 97.81 233 TYR A N 1
ATOM 1752 C CA . TYR A 1 233 ? -13.733 -0.567 20.584 1.00 97.81 233 TYR A CA 1
ATOM 1753 C C . TYR A 1 233 ? -13.541 0.776 21.278 1.00 97.81 233 TYR A C 1
ATOM 1755 O O . TYR A 1 233 ? -12.416 1.224 21.509 1.00 97.81 233 TYR A O 1
ATOM 1763 N N . TRP A 1 234 ? -14.654 1.387 21.671 1.00 98.06 234 TRP A N 1
ATOM 1764 C CA . TRP A 1 234 ? -14.685 2.577 22.504 1.00 98.06 234 TRP A CA 1
ATOM 1765 C C . TRP A 1 234 ? -15.270 2.246 23.882 1.00 98.06 234 TRP A C 1
ATOM 1767 O O . TRP A 1 234 ? -16.488 2.328 24.072 1.00 98.06 234 TRP A O 1
ATOM 1777 N N . PRO A 1 235 ? -14.424 1.889 24.866 1.00 96.12 235 PRO A N 1
ATOM 1778 C CA . PRO A 1 235 ? -14.891 1.430 26.173 1.00 96.12 235 PRO A CA 1
ATOM 1779 C C . PRO A 1 235 ? -15.693 2.488 26.929 1.00 96.12 235 PRO A C 1
ATOM 1781 O O . PRO A 1 235 ? -16.685 2.158 27.567 1.00 96.12 235 PRO A O 1
ATOM 1784 N N . GLU A 1 236 ? -15.301 3.760 26.824 1.00 95.94 236 GLU A N 1
ATOM 1785 C CA . GLU A 1 236 ? -15.967 4.873 27.516 1.00 95.94 236 GLU A CA 1
ATOM 1786 C C . GLU A 1 236 ? -17.418 5.080 27.063 1.00 95.94 236 GLU A C 1
ATOM 1788 O O . GLU A 1 236 ? -18.232 5.599 27.822 1.00 95.94 236 GLU A O 1
ATOM 1793 N N . PHE A 1 237 ? -17.750 4.643 25.845 1.00 96.69 237 PHE A N 1
ATOM 1794 C CA . PHE A 1 237 ? -19.093 4.761 25.277 1.00 96.69 237 PHE A CA 1
ATOM 1795 C C . PHE A 1 237 ? -19.834 3.420 25.220 1.00 96.69 237 PHE A C 1
ATOM 1797 O O . PHE A 1 237 ? -20.997 3.394 24.830 1.00 96.69 237 PHE A O 1
ATOM 1804 N N . GLY A 1 238 ? -19.177 2.307 25.572 1.00 96.62 238 GLY A N 1
ATOM 1805 C CA . GLY A 1 238 ? -19.728 0.966 25.375 1.00 96.62 238 GLY A CA 1
ATOM 1806 C C . GLY A 1 238 ? -20.036 0.665 23.904 1.00 96.62 238 GLY A C 1
ATOM 1807 O O . GLY A 1 238 ? -21.009 -0.026 23.615 1.00 96.62 238 GLY A O 1
ATOM 1808 N N . VAL A 1 239 ? -19.249 1.213 22.969 1.00 98.00 239 VAL A N 1
ATOM 1809 C CA . VAL A 1 239 ? -19.481 1.069 21.522 1.00 98.00 239 VAL A CA 1
ATOM 1810 C C . VAL A 1 239 ? -18.435 0.154 20.902 1.00 98.00 239 VAL A C 1
ATOM 1812 O O . VAL A 1 239 ? -17.234 0.314 21.122 1.00 98.00 239 VAL A O 1
ATOM 1815 N N . VAL A 1 240 ? -18.906 -0.770 20.074 1.00 97.31 240 VAL A N 1
ATOM 1816 C CA . VAL A 1 240 ? -18.114 -1.620 19.192 1.00 97.31 240 VAL A CA 1
ATOM 1817 C C . VAL A 1 240 ? -18.385 -1.217 17.746 1.00 97.31 240 VAL A C 1
ATOM 1819 O O . VAL A 1 240 ? -19.539 -1.064 17.352 1.00 97.31 240 VAL A O 1
ATOM 1822 N N . GLY A 1 241 ? -17.324 -1.067 16.960 1.00 95.75 241 GLY A N 1
ATOM 1823 C CA . GLY A 1 241 ? -17.384 -0.877 15.518 1.00 95.75 241 GLY A CA 1
ATOM 1824 C C . GLY A 1 241 ? -16.824 -2.084 14.772 1.00 95.75 241 GLY A C 1
ATOM 1825 O O . GLY A 1 241 ? -15.765 -2.589 15.144 1.00 95.75 241 GLY A O 1
ATOM 1826 N N . GLU A 1 242 ? -17.502 -2.516 13.712 1.00 94.19 242 GLU A N 1
ATOM 1827 C CA . GLU A 1 242 ? -1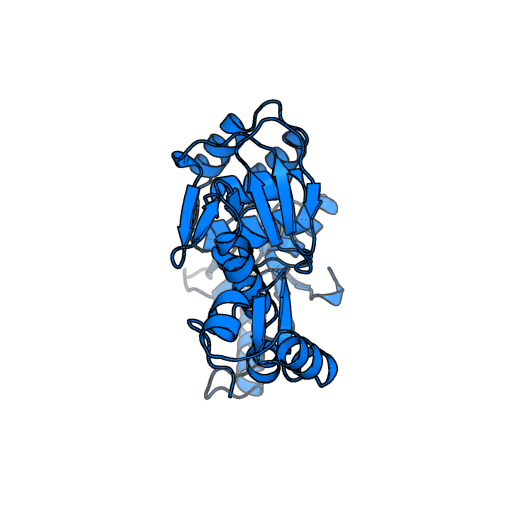7.019 -3.566 12.806 1.00 94.19 242 GLU A CA 1
ATOM 1828 C C . GLU A 1 242 ? -17.036 -3.074 11.355 1.00 94.19 242 GLU A C 1
ATOM 1830 O O . GLU A 1 242 ? -18.028 -2.501 10.887 1.00 94.19 242 GLU A O 1
ATOM 1835 N N . PHE A 1 243 ? -15.931 -3.310 10.642 1.00 93.19 243 PHE A N 1
ATOM 1836 C CA . PHE A 1 243 ? -15.851 -3.018 9.216 1.00 93.19 243 PHE A CA 1
ATOM 1837 C C . PHE A 1 243 ? -16.172 -4.271 8.397 1.00 93.19 243 PHE A C 1
ATOM 1839 O O . PHE A 1 243 ? -15.394 -5.226 8.323 1.00 93.19 243 PHE A O 1
ATOM 1846 N N . ASP A 1 244 ? -17.295 -4.231 7.687 1.00 86.12 244 ASP A N 1
ATOM 1847 C CA . ASP A 1 244 ? -17.721 -5.300 6.797 1.00 86.12 244 ASP A CA 1
ATOM 1848 C C . ASP A 1 244 ? -17.184 -5.086 5.384 1.00 86.12 244 ASP A C 1
ATOM 1850 O O . ASP A 1 244 ? -17.827 -4.532 4.485 1.00 86.12 244 ASP A O 1
ATOM 1854 N N . GLY A 1 245 ? -15.978 -5.601 5.155 1.00 72.94 245 GLY A N 1
ATOM 1855 C CA . GLY A 1 245 ? -15.473 -5.769 3.803 1.00 72.94 245 GLY A CA 1
ATOM 1856 C C . GLY A 1 245 ? -16.333 -6.782 3.042 1.00 72.94 245 GLY A C 1
ATOM 1857 O O . GLY A 1 245 ? -16.283 -7.979 3.337 1.00 72.94 245 GLY A O 1
ATOM 1858 N N . PHE A 1 246 ? -17.091 -6.331 2.034 1.00 50.62 246 PHE A N 1
ATOM 1859 C CA . PHE A 1 246 ? -17.723 -7.218 1.046 1.00 50.62 246 PHE A CA 1
ATOM 1860 C C . PHE A 1 246 ? -16.669 -8.211 0.523 1.00 50.62 246 PHE A C 1
ATOM 1862 O O . PHE A 1 246 ? -15.756 -7.817 -0.199 1.00 50.62 246 PHE A O 1
ATOM 1869 N N . GLY A 1 247 ? -16.754 -9.488 0.918 1.00 49.75 247 GLY A N 1
ATOM 1870 C CA . GLY A 1 247 ? -15.837 -10.526 0.429 1.00 49.75 247 GLY A CA 1
ATOM 1871 C C . GLY A 1 247 ? -15.383 -11.600 1.420 1.00 49.75 247 GLY A C 1
ATOM 1872 O O . GLY A 1 247 ? -15.001 -12.675 0.965 1.00 49.75 247 GLY A O 1
ATOM 1873 N N . LYS A 1 248 ? -15.495 -11.420 2.748 1.00 44.81 248 LYS A N 1
ATOM 1874 C CA . LYS A 1 248 ? -15.239 -12.545 3.687 1.00 44.81 248 LYS A CA 1
ATOM 1875 C C . LYS A 1 248 ? -16.288 -13.667 3.598 1.00 44.81 248 LYS A C 1
ATOM 1877 O O . LYS A 1 248 ? -16.040 -14.771 4.072 1.00 44.81 248 LYS A O 1
ATOM 1882 N N . TYR A 1 249 ? -17.412 -13.431 2.915 1.00 44.06 249 TYR A N 1
ATOM 1883 C CA . TYR A 1 249 ? -18.413 -14.460 2.602 1.00 44.06 249 TYR A CA 1
ATOM 1884 C C . TYR A 1 249 ? -18.000 -15.415 1.469 1.00 44.06 249 TYR A C 1
ATOM 1886 O O . TYR A 1 249 ? -18.768 -16.304 1.115 1.00 44.06 249 TYR A O 1
ATOM 1894 N N . SER A 1 250 ? -16.787 -15.302 0.917 1.00 41.12 250 SER A N 1
ATOM 1895 C CA . SER A 1 250 ? -16.241 -16.354 0.055 1.00 41.12 250 SER A CA 1
ATOM 1896 C C . SER A 1 250 ? -15.555 -17.439 0.886 1.00 41.12 250 SER A C 1
ATOM 1898 O O . SER A 1 250 ? -14.350 -17.429 1.107 1.00 41.12 250 SER A O 1
ATOM 1900 N N . MET A 1 251 ? -16.381 -18.405 1.296 1.00 46.81 251 MET A N 1
ATOM 1901 C CA . MET A 1 251 ? -16.037 -19.823 1.447 1.00 46.81 251 MET A CA 1
ATOM 1902 C C . MET A 1 251 ? -14.916 -20.148 2.445 1.00 46.81 251 MET A C 1
ATOM 1904 O O . MET A 1 251 ? -13.804 -20.506 2.062 1.00 46.81 251 MET A O 1
ATOM 1908 N N . THR A 1 252 ? -15.255 -20.198 3.740 1.00 48.91 252 THR A N 1
ATOM 1909 C CA . THR A 1 252 ? -14.573 -21.170 4.613 1.00 48.91 252 THR A CA 1
ATOM 1910 C C . THR A 1 252 ? -14.942 -22.567 4.096 1.00 48.91 252 THR A C 1
ATOM 1912 O O . THR A 1 252 ? -16.135 -22.891 4.105 1.00 48.91 252 THR A O 1
ATOM 1915 N N . PRO A 1 253 ? -13.997 -23.406 3.630 1.00 51.59 253 PRO A N 1
ATOM 1916 C CA . PRO A 1 253 ? -14.336 -24.726 3.112 1.00 51.59 253 PRO A CA 1
ATOM 1917 C C . PRO A 1 253 ? -15.108 -25.528 4.168 1.00 51.59 253 PRO A C 1
ATOM 1919 O O . PRO A 1 253 ? -14.620 -25.733 5.277 1.00 51.59 253 PRO A O 1
ATOM 1922 N N . GLY A 1 254 ? -16.333 -25.943 3.840 1.00 62.94 254 GLY A N 1
ATOM 1923 C CA . GLY A 1 254 ? -17.175 -26.757 4.723 1.00 62.94 254 GLY A CA 1
ATOM 1924 C C . GLY A 1 254 ? -18.138 -26.005 5.652 1.00 62.94 254 GLY A C 1
ATOM 1925 O O . GLY A 1 254 ? -18.857 -26.672 6.390 1.00 62.94 254 GLY A O 1
ATOM 1926 N N . LYS A 1 255 ? -18.219 -24.665 5.618 1.00 62.84 255 LYS A N 1
ATOM 1927 C CA . LYS A 1 255 ? -19.292 -23.916 6.308 1.00 62.84 255 LYS A CA 1
ATOM 1928 C C . LYS A 1 255 ? -20.297 -23.362 5.308 1.00 62.84 255 LYS A C 1
ATOM 1930 O O . LYS A 1 255 ? -19.913 -22.697 4.349 1.00 62.84 255 LYS A O 1
ATOM 1935 N N . SER A 1 256 ? -21.584 -23.619 5.538 1.00 76.38 256 SER A N 1
ATOM 1936 C CA . SER A 1 256 ? -22.633 -23.007 4.725 1.00 76.38 256 SER A CA 1
ATOM 1937 C C . SER A 1 256 ? -22.736 -21.508 5.031 1.00 76.38 256 SER A C 1
ATOM 1939 O O . SER A 1 256 ? -22.461 -21.074 6.152 1.00 76.38 256 SER A O 1
ATOM 1941 N N . GLU A 1 257 ? -23.184 -20.706 4.061 1.00 74.50 257 GLU A N 1
ATOM 1942 C CA . GLU A 1 257 ? -23.490 -19.282 4.283 1.00 74.50 257 GLU A CA 1
ATOM 1943 C C . GLU A 1 257 ? -24.442 -19.076 5.468 1.00 74.50 257 GLU A C 1
ATOM 1945 O O . GLU A 1 257 ? -24.271 -18.152 6.261 1.00 74.50 257 GLU A O 1
ATOM 1950 N N . ARG A 1 258 ? -25.409 -19.985 5.643 1.00 76.62 258 ARG A N 1
ATOM 1951 C CA . ARG A 1 258 ? -26.360 -19.947 6.761 1.00 76.62 258 ARG A CA 1
ATOM 1952 C C . ARG A 1 258 ? -25.681 -20.111 8.117 1.00 76.62 258 ARG A C 1
ATOM 1954 O O . ARG A 1 258 ? -26.093 -19.455 9.069 1.00 76.62 258 ARG A O 1
ATOM 1961 N N . ASP A 1 259 ? -24.666 -20.963 8.217 1.00 79.94 259 ASP A N 1
ATOM 1962 C CA . ASP A 1 259 ? -23.943 -21.177 9.474 1.00 79.94 259 ASP A CA 1
ATOM 1963 C C . ASP A 1 259 ? -23.062 -19.975 9.821 1.00 79.94 259 ASP A C 1
ATOM 1965 O O . ASP A 1 259 ? -22.977 -19.597 10.987 1.00 79.94 259 ASP A O 1
ATOM 1969 N N . MET A 1 260 ? -22.461 -19.336 8.812 1.00 75.00 260 MET A N 1
ATOM 1970 C CA . MET A 1 260 ? -21.695 -18.100 9.003 1.00 75.00 260 MET A CA 1
ATOM 1971 C C . MET A 1 260 ? -22.598 -16.961 9.483 1.00 75.00 260 MET A C 1
ATOM 1973 O O . MET A 1 260 ? -22.289 -16.331 10.488 1.00 75.00 260 MET A O 1
ATOM 1977 N N . LEU A 1 261 ? -23.760 -16.769 8.849 1.00 79.69 261 LEU A N 1
ATOM 1978 C CA . LEU A 1 261 ? -24.746 -15.768 9.272 1.00 79.69 261 LEU A CA 1
ATOM 1979 C C . LEU A 1 261 ? -25.274 -16.022 10.691 1.00 79.69 261 LEU A C 1
ATOM 1981 O O . LEU A 1 261 ? -25.460 -15.083 11.461 1.00 79.69 261 LEU A O 1
ATOM 1985 N N . ARG A 1 262 ? -25.507 -17.289 11.062 1.00 82.56 262 ARG A N 1
ATOM 1986 C CA . ARG A 1 262 ? -25.914 -17.647 12.431 1.00 82.56 262 ARG A CA 1
ATOM 1987 C C . ARG A 1 262 ? -24.827 -17.339 13.454 1.00 82.56 262 ARG A C 1
ATOM 1989 O O . ARG A 1 262 ? -25.153 -16.834 14.521 1.00 82.56 262 ARG A O 1
ATOM 1996 N N . ALA A 1 263 ? -23.569 -17.642 13.141 1.00 81.88 263 ALA A N 1
ATOM 1997 C CA . ALA A 1 263 ? -22.446 -17.349 14.024 1.00 81.88 263 ALA A CA 1
ATOM 1998 C C . ALA A 1 263 ? -22.226 -15.837 14.185 1.00 81.88 263 ALA A C 1
ATOM 2000 O O . ALA A 1 263 ? -21.999 -15.382 15.302 1.00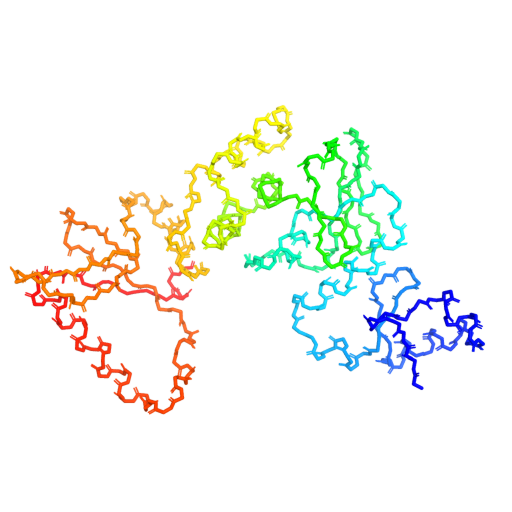 81.88 263 ALA A O 1
ATOM 2001 N N . GLU A 1 264 ? -22.353 -15.066 13.100 1.00 82.44 264 GLU A N 1
ATOM 2002 C CA . GLU A 1 264 ? -22.289 -13.600 13.131 1.00 82.44 264 GLU A CA 1
ATOM 2003 C C . GLU A 1 264 ? -23.380 -13.027 14.036 1.00 82.44 264 GLU A C 1
ATOM 2005 O O . GLU A 1 264 ? -23.095 -12.272 14.961 1.00 82.44 264 GLU A O 1
ATOM 2010 N N . LYS A 1 265 ? -24.625 -13.476 13.836 1.00 84.62 265 LYS A N 1
ATOM 2011 C CA . LYS A 1 265 ? -25.761 -13.035 14.641 1.00 84.62 265 LYS A CA 1
ATOM 2012 C C . LYS A 1 265 ? -25.595 -13.393 16.119 1.00 84.62 265 LYS A C 1
ATOM 2014 O O . LYS A 1 265 ? -25.813 -12.544 16.970 1.00 84.62 265 LYS A O 1
ATOM 2019 N N . ALA A 1 266 ? -25.178 -14.622 16.425 1.00 86.81 266 ALA A N 1
ATOM 2020 C CA . ALA A 1 266 ? -24.948 -15.047 17.805 1.00 86.81 266 ALA A CA 1
ATOM 2021 C C . ALA A 1 266 ? -23.836 -14.232 18.488 1.00 86.81 266 ALA A C 1
ATOM 2023 O O . ALA A 1 266 ? -23.933 -13.943 19.677 1.00 86.81 266 ALA A O 1
ATOM 2024 N N . ARG A 1 267 ? -22.795 -13.841 17.740 1.00 86.50 267 ARG A N 1
ATOM 2025 C CA . ARG A 1 267 ? -21.727 -12.966 18.239 1.00 86.50 267 ARG A CA 1
ATOM 2026 C C . ARG A 1 267 ? -22.258 -11.574 18.563 1.00 86.50 267 ARG A C 1
ATOM 2028 O O . ARG A 1 267 ? -21.955 -11.037 19.623 1.00 86.50 267 ARG A O 1
ATOM 2035 N N . GLU A 1 268 ? -23.056 -11.006 17.665 1.00 89.25 268 GLU A N 1
ATOM 2036 C CA . GLU A 1 268 ? -23.656 -9.690 17.865 1.00 89.25 268 GLU A CA 1
ATOM 2037 C C . GLU A 1 268 ? -24.639 -9.685 19.043 1.00 89.25 268 GLU A C 1
ATOM 2039 O O . GLU A 1 268 ? -24.581 -8.790 19.884 1.00 89.25 268 GLU A O 1
ATOM 2044 N N . ASP A 1 269 ? -25.491 -10.709 19.146 1.00 90.88 269 ASP A N 1
ATOM 2045 C CA . ASP A 1 269 ? -26.415 -10.881 20.269 1.00 90.88 269 ASP A CA 1
ATOM 2046 C C . ASP A 1 269 ? -25.637 -10.969 21.598 1.00 90.88 269 ASP A C 1
ATOM 2048 O O . ASP A 1 269 ? -25.978 -10.273 22.552 1.00 90.88 269 ASP A O 1
ATOM 2052 N N . ALA A 1 270 ? -24.527 -11.716 21.641 1.00 91.69 270 ALA A N 1
ATOM 2053 C CA . ALA A 1 270 ? -23.681 -11.813 22.832 1.00 91.69 270 ALA A CA 1
ATOM 2054 C C . ALA A 1 270 ? -23.010 -10.479 23.214 1.00 91.69 270 ALA A C 1
ATOM 2056 O O . ALA A 1 270 ? -22.921 -10.152 24.395 1.00 91.69 270 ALA A O 1
ATOM 2057 N N . LEU A 1 271 ? -22.563 -9.676 22.242 1.00 94.12 271 LEU A N 1
ATOM 2058 C CA . LEU A 1 271 ? -22.040 -8.329 22.514 1.00 94.12 271 LEU A CA 1
ATOM 2059 C C . LEU A 1 271 ? -23.134 -7.411 23.082 1.00 94.12 271 LEU A C 1
ATOM 2061 O O . LEU A 1 271 ? -22.897 -6.681 24.045 1.00 94.12 271 LEU A O 1
ATOM 2065 N N . ARG A 1 272 ? -24.350 -7.484 22.530 1.00 93.50 272 ARG A N 1
ATOM 2066 C CA . ARG A 1 272 ? -25.506 -6.707 23.002 1.00 93.50 272 ARG A CA 1
ATOM 2067 C C . ARG A 1 272 ? -25.960 -7.125 24.401 1.00 93.50 272 ARG A C 1
ATOM 2069 O O . ARG A 1 272 ? -26.345 -6.263 25.186 1.00 93.50 272 ARG A O 1
ATOM 2076 N N . GLU A 1 273 ? -25.881 -8.410 24.746 1.00 93.94 273 GLU A N 1
ATOM 2077 C CA . GLU A 1 273 ? -26.158 -8.914 26.103 1.00 93.94 273 GLU A CA 1
ATOM 2078 C C . GLU A 1 273 ? -25.197 -8.338 27.155 1.00 93.94 273 GLU A C 1
ATOM 2080 O O . GLU A 1 273 ? -25.582 -8.169 28.312 1.00 93.94 273 GLU A O 1
ATOM 2085 N N . LEU A 1 274 ? -23.978 -7.958 26.753 1.00 94.31 274 LEU A N 1
ATOM 2086 C CA . LEU A 1 274 ? -23.033 -7.223 27.602 1.00 94.31 274 LEU A CA 1
ATOM 2087 C C . LEU A 1 274 ? -23.342 -5.719 27.704 1.00 94.31 274 LEU A C 1
ATOM 2089 O O . LEU A 1 274 ? -22.595 -4.982 28.346 1.00 94.31 274 LEU A O 1
ATOM 2093 N N . GLY A 1 275 ? -24.424 -5.250 27.078 1.00 94.81 275 GLY A N 1
ATOM 2094 C CA . GLY A 1 275 ? -24.802 -3.839 27.031 1.00 94.81 275 GLY A CA 1
ATOM 2095 C C . GLY A 1 275 ? -24.011 -3.016 26.013 1.00 94.81 275 GLY A C 1
ATOM 2096 O O . GLY A 1 275 ? -24.072 -1.789 26.065 1.00 94.81 275 GLY A O 1
ATOM 2097 N N . LEU A 1 276 ? -23.271 -3.661 25.102 1.00 97.12 276 LEU A N 1
ATOM 2098 C CA . LEU A 1 276 ? -22.510 -2.965 24.068 1.00 97.12 276 LEU A CA 1
ATOM 2099 C C . LEU A 1 276 ? -23.402 -2.588 22.883 1.00 97.12 276 LEU A C 1
ATOM 2101 O O . LEU A 1 276 ? -24.236 -3.368 22.417 1.00 97.12 276 LEU A O 1
ATOM 2105 N N . ILE A 1 277 ? -23.178 -1.388 22.357 1.00 97.00 277 ILE A N 1
ATOM 2106 C CA . ILE A 1 277 ? -23.776 -0.915 21.111 1.00 97.00 277 ILE A CA 1
ATOM 2107 C C . ILE A 1 277 ? -22.868 -1.357 19.966 1.00 97.00 277 ILE A C 1
ATOM 2109 O O . ILE A 1 277 ? -21.703 -0.969 19.920 1.00 97.00 277 ILE A O 1
ATOM 2113 N N . VAL A 1 278 ? -23.401 -2.143 19.032 1.00 95.56 278 VAL A N 1
ATOM 2114 C CA . VAL A 1 278 ? -22.666 -2.598 17.844 1.00 95.56 278 VAL A CA 1
ATOM 2115 C C . VAL A 1 278 ? -23.034 -1.720 16.650 1.00 95.56 278 VAL A C 1
ATOM 2117 O O . VAL A 1 278 ? -24.208 -1.598 16.300 1.00 95.56 278 VAL A O 1
ATOM 2120 N N . VAL A 1 279 ? -22.027 -1.113 16.026 1.00 95.19 279 VAL A N 1
ATOM 2121 C CA . VAL A 1 279 ? -22.139 -0.297 14.813 1.00 95.19 279 VAL A CA 1
ATOM 2122 C C . VAL A 1 279 ? -21.346 -0.979 13.706 1.00 95.19 279 VAL A C 1
ATOM 2124 O O . VAL A 1 279 ? -20.207 -1.387 13.914 1.00 95.19 279 VAL A O 1
ATOM 2127 N N . ARG A 1 280 ? -21.943 -1.105 12.521 1.00 92.69 280 ARG A N 1
ATOM 2128 C CA . ARG A 1 280 ? -21.302 -1.721 11.356 1.00 92.69 280 ARG A CA 1
ATOM 2129 C C . ARG A 1 280 ? -21.321 -0.753 10.193 1.00 92.69 280 ARG A C 1
ATOM 2131 O O . ARG A 1 280 ? -22.294 -0.017 10.023 1.00 92.69 280 ARG A O 1
ATOM 2138 N N . TRP A 1 281 ? -20.268 -0.783 9.395 1.00 94.19 281 TRP A N 1
ATOM 2139 C CA . TRP A 1 281 ? -20.184 -0.021 8.159 1.00 94.19 281 TRP A CA 1
ATOM 2140 C C . TRP A 1 281 ? -19.389 -0.794 7.111 1.00 94.19 281 TRP A C 1
ATOM 2142 O O . TRP A 1 281 ? -18.668 -1.746 7.406 1.00 94.19 281 TRP A O 1
ATOM 2152 N N . THR A 1 282 ? -19.563 -0.401 5.860 1.00 93.00 282 THR A N 1
ATOM 2153 C CA . THR A 1 282 ? -19.043 -1.081 4.678 1.00 93.00 282 THR A CA 1
ATOM 2154 C C . THR A 1 282 ? -18.206 -0.126 3.837 1.00 93.00 282 THR A C 1
ATOM 2156 O O . THR A 1 282 ? -18.072 1.057 4.136 1.00 93.00 282 THR A O 1
ATOM 2159 N N . TRP A 1 283 ? -17.678 -0.617 2.716 1.00 90.75 283 TRP A N 1
ATOM 2160 C CA . TRP A 1 283 ? -17.042 0.233 1.706 1.00 90.75 283 TRP A CA 1
ATOM 2161 C C . TRP A 1 283 ? -17.932 1.369 1.188 1.00 90.75 283 TRP A C 1
ATOM 2163 O O . TRP A 1 283 ? -17.394 2.366 0.733 1.00 90.75 283 TRP A O 1
ATOM 2173 N N . ALA A 1 284 ? -19.262 1.225 1.213 1.00 89.94 284 ALA A N 1
ATOM 2174 C CA . ALA A 1 284 ? -20.171 2.276 0.750 1.00 89.94 284 ALA A CA 1
ATOM 2175 C C . ALA A 1 284 ? -20.243 3.470 1.716 1.00 89.94 284 ALA A C 1
ATOM 2177 O O . ALA A 1 284 ? -20.680 4.548 1.321 1.00 89.94 284 ALA A O 1
ATOM 2178 N N . ASP A 1 285 ? -19.806 3.265 2.958 1.00 89.75 285 ASP A N 1
ATOM 2179 C CA . ASP A 1 285 ? -19.807 4.259 4.027 1.00 89.75 285 ASP A CA 1
ATOM 2180 C C . ASP A 1 285 ? -18.439 4.966 4.171 1.00 89.75 285 ASP A C 1
ATOM 2182 O O . ASP A 1 285 ? -18.325 5.898 4.967 1.00 89.75 285 ASP A O 1
ATOM 2186 N N . LEU A 1 286 ? -17.416 4.524 3.413 1.00 87.75 286 LEU A N 1
ATOM 2187 C CA . LEU A 1 286 ? -16.032 5.036 3.406 1.00 87.75 286 LEU A CA 1
ATOM 2188 C C . LEU A 1 286 ? -15.631 5.662 2.064 1.00 87.75 286 LEU A C 1
ATOM 2190 O O . LEU A 1 286 ? -15.241 6.844 2.032 1.00 87.75 286 LEU A O 1
#

Sequence (286 aa):
MYRGTGGIIRRCDALARGYSDKELHRARRCGDLVSLGPGAYAAADDFAALDTYGQHRLRVKAAVHRSNNAVVSHVSAAVMHGFDVWNLPLAHVHMTVNRASGGAARDRTFFHATPFSPAEVAEIDGVPVTTAARTLVDLGRTASFEEAVVVGDHALRLGATTPDDLRAALTLCSGRKGVPAARRVIEFVDGGSGSVGESRSRVTILELGLPQPQLQKDIYDAYGRFVARVDFYWPEFGVVGEFDGFGKYSMTPGKSERDMLRAEKAREDALRELGLIVVRWTWADL

pLDDT: mean 91.55, std 10.66, range [41.12, 98.75]

Secondary structure (DSSP, 8-state):
----BTTBEEHHHHHHTT--HHHHHHHHHHTSEEEEETTEEEEHHHHHTS-HHHHHHHHHHHHHTT-TTEEE-HHHHHHHHT---TT---SSEEEEESSSS--EEETTEEEEE----GGGEEEETTEEEE-HHHHHHHHHHHS-HHHHHHHHHHHHHTTSS-HHHHHHHHHHTTTSTTHHHHHHHHHH--TT--SHHHHHHHHHHHHTTPPPPEEEEEEE-TTS-EEEEEEEEEGGGTEEEEEE-TTTTS--TT--HHHHHHHHHHHHHHHHHTTPEEEEEEGGG-

Foldseek 3Di:
DQDDPPQKRFQVVCVVVPDDPVVVVVCVVVQQWDDLWDRIIGGNVVLVPDDLLRNLLSSLVVVQVVDDQKAFAAVSLLSLVVFDQPPDDSQATEIEHQADDDWDDDTRYTYHYDHDDCVQWDAGPNGIHGQLLLRLLVNLQPPDLLSSLRRQLRCVLVVSDDLVSNVVNLVVCPPPHRSVSSVVSSVQHHVLQPHSQLSNVQVVCVVVVHDRFDAQDFDADPVRHTQDGAGGHDPVQLETEHEDEPPPCPDPDPDDSVNVVVSVVSSVVSSVVRVHHYHYDYPVVD

Radius of gyration: 23.15 Å; chains: 1; bounding box: 50×46×71 Å